Protein AF-A0A929H2D1-F1 (afdb_monomer_lite)

Radius of gyration: 23.3 Å; chains: 1; bounding box: 58×39×68 Å

Structure (mmCIF, N/CA/C/O backbone):
data_AF-A0A929H2D1-F1
#
_entry.id   AF-A0A929H2D1-F1
#
loop_
_atom_site.group_PDB
_atom_site.id
_atom_site.type_symbol
_atom_site.label_atom_id
_atom_site.label_alt_id
_atom_site.label_comp_id
_atom_site.label_asym_id
_atom_site.label_entity_id
_atom_site.label_seq_id
_atom_site.pdbx_PDB_ins_code
_atom_site.Cartn_x
_atom_site.Cartn_y
_atom_site.Cartn_z
_atom_site.occupancy
_atom_site.B_iso_or_equiv
_atom_site.auth_seq_id
_atom_site.auth_comp_id
_atom_site.auth_asym_id
_atom_site.auth_atom_id
_atom_site.pdbx_PDB_model_num
ATOM 1 N N . MET A 1 1 ? -14.039 28.854 22.559 1.00 34.12 1 MET A N 1
ATOM 2 C CA . MET A 1 1 ? -13.962 27.749 23.534 1.00 34.12 1 MET A CA 1
ATOM 3 C C . MET A 1 1 ? -12.541 27.242 23.515 1.00 34.12 1 MET A C 1
ATOM 5 O O . MET A 1 1 ? -12.120 26.624 22.537 1.00 34.12 1 MET A O 1
ATOM 9 N N . ASP A 1 2 ? -11.788 27.676 24.515 1.00 25.08 2 ASP A N 1
ATOM 10 C CA . ASP A 1 2 ? -10.332 27.619 24.535 1.00 25.08 2 ASP A CA 1
ATOM 11 C C . ASP A 1 2 ? -9.823 26.261 25.025 1.00 25.08 2 ASP A C 1
ATOM 13 O O . ASP A 1 2 ? -10.495 25.546 25.770 1.00 25.08 2 ASP A O 1
ATOM 17 N N . LYS A 1 3 ? -8.616 25.878 24.600 1.00 31.31 3 LYS A N 1
ATOM 18 C CA . LYS A 1 3 ? -7.990 24.592 24.974 1.00 31.31 3 LYS A CA 1
ATOM 19 C C . LYS A 1 3 ? -7.837 24.406 26.490 1.00 31.31 3 LYS A C 1
ATOM 21 O O . LYS A 1 3 ? -7.771 23.262 26.944 1.00 31.31 3 LYS A O 1
ATOM 26 N N . ASP A 1 4 ? -7.823 25.499 27.244 1.00 34.75 4 ASP A N 1
ATOM 27 C CA . ASP A 1 4 ? -7.673 25.499 28.698 1.00 34.75 4 ASP A CA 1
ATOM 28 C C . ASP A 1 4 ? -8.991 25.210 29.437 1.00 34.75 4 ASP A C 1
ATOM 30 O O . ASP A 1 4 ? -8.977 24.570 30.489 1.00 34.75 4 ASP A O 1
ATOM 34 N N . GLU A 1 5 ? -10.144 25.521 28.835 1.00 37.69 5 GLU A N 1
ATOM 35 C CA . GLU A 1 5 ? -11.467 25.177 29.382 1.00 37.69 5 GLU A CA 1
ATOM 36 C C . GLU A 1 5 ? -11.676 23.658 29.435 1.00 37.69 5 GLU A C 1
ATOM 38 O O . GLU A 1 5 ? -12.110 23.118 30.451 1.00 37.69 5 GLU A O 1
ATOM 43 N N . ILE A 1 6 ? -11.278 22.949 28.371 1.00 44.25 6 ILE A N 1
ATOM 44 C CA . ILE A 1 6 ? -11.425 21.487 28.246 1.00 44.25 6 ILE A CA 1
ATOM 45 C C . ILE A 1 6 ? -10.471 20.747 29.198 1.00 44.25 6 ILE A C 1
ATOM 47 O O . ILE A 1 6 ? -10.782 19.654 29.675 1.00 44.25 6 ILE A O 1
ATOM 51 N N . LYS A 1 7 ? -9.301 21.326 29.493 1.00 35.91 7 LYS A N 1
ATOM 52 C CA . LYS A 1 7 ? -8.321 20.740 30.418 1.00 35.91 7 LYS A CA 1
ATOM 53 C C . LYS A 1 7 ? -8.774 20.883 31.876 1.00 35.91 7 LYS A C 1
ATOM 55 O O . LYS A 1 7 ? -8.648 19.925 32.640 1.00 35.91 7 LYS A O 1
ATOM 60 N N . ASN A 1 8 ? -9.395 22.013 32.217 1.00 44.66 8 ASN A N 1
ATOM 61 C CA . ASN A 1 8 ? -9.979 22.249 33.538 1.00 44.66 8 ASN A CA 1
ATOM 62 C C . ASN A 1 8 ? -11.214 21.373 33.804 1.00 44.66 8 ASN A C 1
ATOM 64 O O . ASN A 1 8 ? -11.389 20.907 34.929 1.00 44.66 8 ASN A O 1
ATOM 68 N N . THR A 1 9 ? -12.008 21.033 32.778 1.00 45.75 9 THR A N 1
ATOM 69 C CA . THR A 1 9 ? -13.138 20.097 32.951 1.00 45.75 9 THR A CA 1
ATOM 70 C C . THR A 1 9 ? -12.681 18.679 33.311 1.00 45.75 9 THR A C 1
ATOM 72 O O . THR A 1 9 ? -13.390 17.968 34.010 1.00 45.75 9 THR A O 1
ATOM 75 N N . TRP A 1 10 ? -11.495 18.255 32.858 1.00 42.66 10 TRP A N 1
ATOM 76 C CA . TRP A 1 10 ? -10.962 16.912 33.126 1.00 42.66 10 TRP A CA 1
ATOM 77 C C . TRP A 1 10 ? -10.173 16.810 34.435 1.00 42.66 10 TRP A C 1
ATOM 79 O O . TRP A 1 10 ? -10.211 15.760 35.069 1.00 42.66 10 TRP A O 1
ATOM 89 N N . GLN A 1 11 ? -9.480 17.869 34.869 1.00 42.25 11 GLN A N 1
ATOM 90 C CA . GLN A 1 11 ? -8.772 17.860 36.160 1.00 42.25 11 GLN A CA 1
ATOM 91 C C . GLN A 1 11 ? -9.713 18.046 37.363 1.00 42.25 11 GLN A C 1
ATOM 93 O O . GLN A 1 11 ? -9.386 17.589 38.454 1.00 42.25 11 GLN A O 1
ATOM 98 N N . GLY A 1 12 ? -10.904 18.624 37.161 1.00 40.22 12 GLY A N 1
ATOM 99 C CA . GLY A 1 12 ? -11.981 18.650 38.161 1.00 40.22 12 GLY A CA 1
ATOM 100 C C . GLY A 1 12 ? -12.854 17.385 38.205 1.00 40.22 12 GLY A C 1
ATOM 101 O O . GLY A 1 12 ? -13.599 17.198 39.163 1.00 40.22 12 GLY A O 1
ATOM 102 N N . ALA A 1 13 ? -12.745 16.493 37.212 1.00 44.41 13 ALA A N 1
ATOM 103 C CA . ALA A 1 13 ? -13.572 15.287 37.065 1.00 44.41 13 ALA A CA 1
ATOM 104 C C . ALA A 1 13 ? -13.135 14.097 37.947 1.00 44.41 13 ALA A C 1
ATOM 106 O O . ALA A 1 13 ? -13.540 12.962 37.706 1.00 44.41 13 ALA A O 1
ATOM 107 N N . SER A 1 14 ? -12.327 14.341 38.985 1.00 39.19 14 SER A N 1
ATOM 108 C CA . SER A 1 14 ? -12.278 13.458 40.159 1.00 39.19 14 SER A CA 1
ATOM 109 C C . SER A 1 14 ? -13.472 13.682 41.098 1.00 39.19 14 SER A C 1
ATOM 111 O O . SER A 1 14 ? -13.672 12.905 42.029 1.00 39.19 14 SER A O 1
ATOM 113 N N . ARG A 1 15 ? -14.296 14.713 40.852 1.00 38.09 15 ARG A N 1
ATOM 114 C CA . ARG A 1 15 ? -15.597 14.893 41.501 1.00 38.09 15 ARG A CA 1
ATOM 115 C C . ARG A 1 15 ? -16.701 14.272 40.640 1.00 38.09 15 ARG A C 1
ATOM 117 O O . ARG A 1 15 ? -17.027 14.786 39.577 1.00 38.09 15 ARG A O 1
ATOM 124 N N . SER A 1 16 ? -17.172 13.121 41.122 1.00 39.34 16 SER A N 1
ATOM 125 C CA . SER A 1 16 ? -18.448 12.450 40.834 1.00 39.34 16 SER A CA 1
ATOM 126 C C . SER A 1 16 ? -18.955 12.480 39.381 1.00 39.34 16 SER A C 1
ATOM 128 O O . SER A 1 16 ? -19.722 13.338 38.953 1.00 39.34 16 SER A O 1
ATOM 130 N N . ILE A 1 17 ? -18.644 11.400 38.657 1.00 43.66 17 ILE A N 1
ATOM 131 C CA . ILE A 1 17 ? -19.287 10.988 37.391 1.00 43.66 17 ILE A CA 1
ATOM 132 C C . ILE A 1 17 ? -20.815 10.751 37.556 1.00 43.66 17 ILE A C 1
ATOM 134 O O . ILE A 1 17 ? -21.523 10.595 36.565 1.00 43.66 17 ILE A O 1
ATOM 138 N N . GLU A 1 18 ? -21.354 10.807 38.782 1.00 43.19 18 GLU A N 1
ATOM 139 C CA . GLU A 1 18 ? -22.778 10.630 39.124 1.00 43.19 18 GLU A CA 1
ATOM 140 C C . GLU A 1 18 ? -23.751 11.630 38.467 1.00 43.19 18 GLU A C 1
ATOM 142 O O . GLU A 1 18 ? -24.954 11.380 38.472 1.00 43.19 18 GLU A O 1
ATOM 147 N N . HIS A 1 19 ? -23.279 12.731 37.870 1.00 45.03 19 HIS A N 1
ATOM 148 C CA . HIS A 1 19 ? -24.164 13.770 37.319 1.00 45.03 19 HIS A CA 1
ATOM 149 C C . HIS A 1 19 ? -24.356 13.780 35.796 1.00 45.03 19 HIS A C 1
ATOM 151 O O . HIS A 1 19 ? -25.135 14.595 35.306 1.00 45.03 19 HIS A O 1
ATOM 157 N N . PHE A 1 20 ? -23.718 12.892 35.028 1.00 44.34 20 PHE A N 1
ATOM 158 C CA . PHE A 1 20 ? -23.935 12.855 33.576 1.00 44.34 20 PHE A CA 1
ATOM 159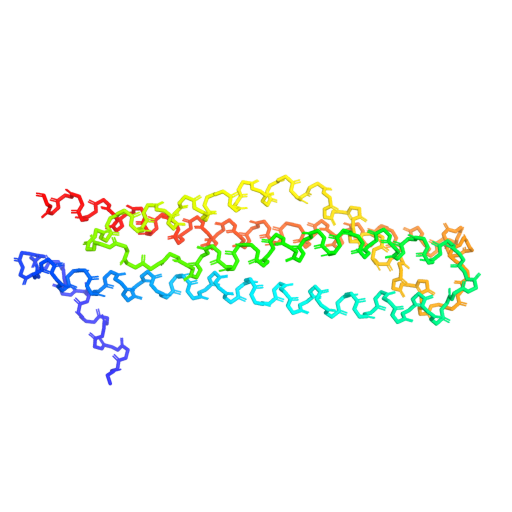 C C . PHE A 1 20 ? -25.060 11.891 33.189 1.00 44.34 20 PHE A C 1
ATOM 161 O O . PHE A 1 20 ? -25.017 10.699 33.494 1.00 44.34 20 PHE A O 1
ATOM 168 N N . SER A 1 21 ? -26.048 12.384 32.440 1.00 51.12 21 SER A N 1
ATOM 169 C CA . SER A 1 21 ? -27.100 11.531 31.879 1.00 51.12 21 SER A CA 1
ATOM 170 C C . SER A 1 21 ? -26.518 10.511 30.882 1.00 51.12 21 SER A C 1
ATOM 172 O O . SER A 1 21 ? -25.531 10.780 30.188 1.00 51.12 21 SER A O 1
ATOM 174 N N . LYS A 1 22 ? -27.158 9.337 30.735 1.00 51.34 22 LYS A N 1
ATOM 175 C CA . LYS A 1 22 ? -26.775 8.317 29.727 1.00 51.34 22 LYS A CA 1
ATOM 176 C C . LYS A 1 22 ? -26.639 8.905 28.314 1.00 51.34 22 LYS A C 1
ATOM 178 O O . LYS A 1 22 ? -25.813 8.444 27.523 1.00 51.34 22 LYS A O 1
ATOM 183 N N . GLU A 1 23 ? -27.422 9.933 27.999 1.00 54.09 23 GLU A N 1
ATOM 184 C CA . GLU A 1 23 ? -27.385 10.626 26.713 1.00 54.09 23 GLU A CA 1
ATOM 185 C C . GLU A 1 23 ? -26.166 11.543 26.550 1.00 54.09 23 GLU A C 1
ATOM 187 O O . GLU A 1 23 ? -25.581 11.591 25.464 1.00 54.09 23 GLU A O 1
ATOM 192 N N . GLU A 1 24 ? -25.725 12.232 27.603 1.00 51.47 24 GLU A N 1
ATOM 193 C CA . GLU A 1 24 ? -24.525 13.080 27.580 1.00 51.47 24 GLU A CA 1
ATOM 194 C C . GLU A 1 24 ? -23.242 12.256 27.512 1.00 51.47 24 GLU A C 1
ATOM 196 O O . GLU A 1 24 ? -22.367 12.548 26.690 1.00 51.47 24 GLU A O 1
ATOM 201 N N . ILE A 1 25 ? -23.169 11.159 28.273 1.00 52.75 25 ILE A N 1
ATOM 202 C CA . ILE A 1 25 ? -22.084 10.172 28.171 1.00 52.75 25 ILE A CA 1
ATOM 203 C C . ILE A 1 25 ? -22.049 9.598 26.748 1.00 52.75 25 ILE A C 1
ATOM 205 O O . ILE A 1 25 ? -20.991 9.530 26.116 1.00 52.75 25 ILE A O 1
ATOM 209 N N . GLY A 1 26 ? -23.218 9.277 26.183 1.00 54.84 26 GLY A N 1
ATOM 210 C CA . GLY A 1 26 ? -23.353 8.816 24.803 1.00 54.84 26 GLY A CA 1
ATOM 211 C C . GLY A 1 26 ? -22.889 9.839 23.759 1.00 54.84 26 GLY A C 1
ATOM 212 O O . GLY A 1 26 ? -22.230 9.466 22.781 1.00 54.84 26 GLY A O 1
ATOM 213 N N . LYS A 1 27 ? -23.171 11.132 23.958 1.00 59.22 27 LYS A N 1
ATOM 214 C CA . LYS A 1 27 ? -22.737 12.232 23.074 1.00 59.22 27 LYS A CA 1
ATOM 215 C C . LYS A 1 27 ? -21.227 12.472 23.149 1.00 59.22 27 LYS A C 1
ATOM 217 O O . LYS A 1 27 ? -20.579 12.521 22.098 1.00 59.22 27 LYS A O 1
ATOM 222 N N . LEU A 1 28 ? -20.651 12.546 24.350 1.00 56.41 28 LEU A N 1
ATOM 223 C CA . LEU A 1 28 ? -19.207 12.721 24.569 1.00 56.41 28 LEU A CA 1
ATOM 224 C C . LEU A 1 28 ? -18.407 11.542 24.001 1.00 56.41 28 LEU A C 1
ATOM 226 O O . LEU A 1 28 ? -17.387 11.719 23.322 1.00 56.41 28 LEU A O 1
ATOM 230 N N . PHE A 1 29 ? -18.913 10.325 24.188 1.00 57.19 29 PHE A N 1
ATOM 231 C CA . PHE A 1 29 ? -18.320 9.125 23.616 1.00 57.19 29 PHE A CA 1
ATOM 232 C C . PHE A 1 29 ? -18.422 9.107 22.085 1.00 57.19 29 PHE A C 1
ATOM 234 O O . PHE A 1 29 ? -17.456 8.765 21.390 1.00 57.19 29 PHE A O 1
ATOM 241 N N . ASN A 1 30 ? -19.563 9.509 21.518 1.00 60.16 30 ASN A N 1
ATOM 242 C CA . ASN A 1 30 ? -19.713 9.644 20.068 1.00 60.16 30 ASN A CA 1
ATOM 243 C C . ASN A 1 30 ? -18.721 10.658 19.489 1.00 60.16 30 ASN A C 1
ATOM 245 O O . ASN A 1 30 ? -18.136 10.402 18.439 1.00 60.16 30 ASN A O 1
ATOM 249 N N . GLN A 1 31 ? -18.472 11.777 20.167 1.00 63.97 31 GLN A N 1
ATOM 250 C CA . GLN A 1 31 ? -17.480 12.759 19.726 1.00 63.97 31 GLN A CA 1
ATOM 251 C C . GLN A 1 31 ? -16.045 12.205 19.770 1.00 63.97 31 GLN A C 1
ATOM 253 O O . GLN A 1 31 ? -15.327 12.293 18.769 1.00 63.97 31 GLN A O 1
ATOM 258 N N . LYS A 1 32 ? -15.624 11.561 20.870 1.00 60.22 32 LYS A N 1
ATOM 259 C CA . LYS A 1 32 ? -14.286 10.937 20.968 1.00 60.22 32 LYS A CA 1
ATOM 260 C C . LYS A 1 32 ? -14.096 9.801 19.958 1.00 60.22 32 LYS A C 1
ATOM 262 O O . LYS A 1 32 ? -13.072 9.749 19.270 1.00 60.22 32 LYS A O 1
ATOM 267 N N . SER A 1 33 ? -15.083 8.916 19.822 1.00 63.34 33 SER A N 1
ATOM 268 C CA . SER A 1 33 ? -15.031 7.798 18.871 1.00 63.34 33 SER A CA 1
ATOM 269 C C . SER A 1 33 ? -15.047 8.273 17.416 1.00 63.34 33 SER A C 1
ATOM 271 O O . SER A 1 33 ? -14.309 7.720 16.603 1.00 63.34 33 SER A O 1
ATOM 273 N N . ARG A 1 34 ? -15.781 9.345 17.080 1.00 66.62 34 ARG A N 1
ATOM 274 C CA . ARG A 1 34 ? -15.727 9.995 15.757 1.00 66.62 34 ARG A CA 1
ATOM 275 C C . ARG A 1 34 ? -14.335 10.519 15.428 1.00 66.62 34 ARG A C 1
ATOM 277 O O . ARG A 1 34 ? -13.894 10.346 14.298 1.00 66.62 34 ARG A O 1
ATOM 284 N N . THR A 1 35 ? -13.621 11.105 16.386 1.00 66.12 35 THR A N 1
ATOM 285 C CA . THR A 1 35 ? -12.253 11.608 16.165 1.00 66.12 35 THR A CA 1
ATOM 286 C C . THR A 1 35 ? -11.266 10.477 15.874 1.00 66.12 35 THR A C 1
ATOM 288 O O . THR A 1 35 ? -10.456 10.582 14.953 1.00 66.12 35 THR A O 1
ATOM 291 N N . ILE A 1 36 ? -11.359 9.367 16.610 1.00 65.94 36 ILE A N 1
ATOM 292 C CA . ILE A 1 36 ? -10.559 8.158 16.350 1.00 65.94 36 ILE A CA 1
ATOM 293 C C . ILE A 1 36 ? -10.955 7.519 15.007 1.00 65.94 36 ILE A C 1
ATOM 295 O O . ILE A 1 36 ? -10.099 7.074 14.250 1.00 65.94 36 ILE A O 1
ATOM 299 N N . MET A 1 37 ? -12.243 7.518 14.669 1.00 70.06 37 MET A N 1
ATOM 300 C CA . MET A 1 37 ? -12.740 6.961 13.412 1.00 70.06 37 MET A CA 1
ATOM 301 C C . MET A 1 37 ? -12.299 7.784 12.198 1.00 70.06 37 MET A C 1
ATOM 303 O O . MET A 1 37 ? -11.814 7.220 11.224 1.00 70.06 37 MET A O 1
ATOM 307 N N . ARG A 1 38 ? -12.384 9.119 12.271 1.00 73.56 38 ARG A N 1
ATOM 308 C CA . ARG A 1 38 ? -11.902 10.044 11.227 1.00 73.56 38 ARG A CA 1
ATOM 309 C C . ARG A 1 38 ? -10.439 9.802 10.891 1.00 73.56 38 ARG A C 1
ATOM 311 O O . ARG A 1 38 ? -10.057 9.801 9.732 1.00 73.56 38 ARG A O 1
ATOM 318 N N . LYS A 1 39 ? -9.639 9.550 11.916 1.00 73.50 39 LYS A N 1
ATOM 319 C CA . LYS A 1 39 ? -8.228 9.200 11.806 1.00 73.50 39 LYS A CA 1
ATOM 320 C C . LYS A 1 39 ? -7.987 7.922 10.986 1.00 73.50 39 LYS A C 1
ATOM 322 O O . LYS A 1 39 ? -7.116 7.920 10.121 1.00 73.50 39 LYS A O 1
ATOM 327 N N . PHE A 1 40 ? -8.787 6.874 11.192 1.00 72.56 40 PHE A N 1
ATOM 328 C CA . PHE A 1 40 ? -8.743 5.671 10.349 1.00 72.56 40 PHE A CA 1
ATOM 329 C C . PHE A 1 40 ? -9.230 5.933 8.925 1.00 72.56 40 PHE A C 1
ATOM 331 O O . PHE A 1 40 ? -8.596 5.488 7.974 1.00 72.56 40 PHE A O 1
ATOM 338 N N . ILE A 1 41 ? -10.317 6.691 8.773 1.00 79.31 41 ILE A N 1
ATOM 339 C CA . ILE A 1 41 ? -10.869 7.073 7.467 1.00 79.31 41 ILE A CA 1
ATOM 340 C C . ILE A 1 41 ? -9.826 7.820 6.632 1.00 79.31 41 ILE A C 1
ATOM 342 O O . ILE A 1 41 ? -9.621 7.481 5.472 1.00 79.31 41 ILE A O 1
ATOM 346 N N . LEU A 1 42 ? -9.122 8.785 7.229 1.00 81.88 42 LEU A N 1
ATOM 347 C CA . LEU A 1 42 ? -8.042 9.517 6.564 1.00 81.88 42 LEU A CA 1
ATOM 348 C C . LEU A 1 42 ? -6.937 8.579 6.073 1.00 81.88 42 LEU A C 1
ATOM 350 O O . LEU A 1 42 ? -6.426 8.763 4.974 1.00 81.88 42 LEU A O 1
ATOM 354 N N . TRP A 1 43 ? -6.598 7.549 6.849 1.00 81.38 43 TRP A N 1
ATOM 355 C CA . TRP A 1 43 ? -5.588 6.572 6.449 1.00 81.38 43 TRP A CA 1
ATOM 356 C C . TRP A 1 43 ? -6.021 5.756 5.225 1.00 81.38 43 TRP A C 1
ATOM 358 O O . TRP A 1 43 ? -5.224 5.554 4.309 1.00 81.38 43 TRP A O 1
ATOM 368 N N . PHE A 1 44 ? -7.293 5.348 5.171 1.00 83.44 44 PHE A N 1
ATOM 369 C CA . PHE A 1 44 ? -7.865 4.700 3.989 1.00 83.44 44 PHE A CA 1
ATOM 370 C C . PHE A 1 44 ? -7.853 5.624 2.772 1.00 83.44 44 PHE A C 1
ATOM 372 O O . PHE A 1 44 ? -7.418 5.200 1.709 1.00 83.44 44 PHE A O 1
ATOM 379 N N . ILE A 1 45 ? -8.269 6.884 2.929 1.00 86.44 45 ILE A N 1
ATOM 380 C CA . ILE A 1 45 ? -8.292 7.866 1.834 1.00 86.44 45 ILE A CA 1
ATOM 381 C C . ILE A 1 45 ? -6.887 8.078 1.261 1.00 86.44 45 ILE A C 1
ATOM 383 O O . ILE A 1 45 ? -6.706 7.976 0.053 1.00 86.44 45 ILE A O 1
ATOM 387 N N . ILE A 1 46 ? -5.886 8.310 2.116 1.00 86.94 46 ILE A N 1
ATOM 388 C CA . ILE A 1 46 ? -4.491 8.475 1.679 1.00 86.94 46 ILE A CA 1
ATOM 389 C C . ILE A 1 46 ? -4.016 7.223 0.933 1.00 86.94 46 ILE A C 1
ATOM 391 O O . ILE A 1 46 ? -3.427 7.334 -0.137 1.00 86.94 46 ILE A O 1
ATOM 395 N N . SER A 1 47 ? -4.311 6.034 1.463 1.00 86.69 47 SER A N 1
ATOM 396 C CA . SER A 1 47 ? -3.911 4.766 0.839 1.00 86.69 47 SER A CA 1
ATOM 397 C C . SER A 1 47 ? -4.573 4.556 -0.528 1.00 86.69 47 SER A C 1
ATOM 399 O O . SER A 1 47 ? -3.918 4.091 -1.458 1.00 86.69 47 SER A O 1
ATOM 401 N N . ILE A 1 48 ? -5.844 4.942 -0.676 1.00 89.81 48 ILE A N 1
ATOM 402 C CA . ILE A 1 48 ? -6.579 4.904 -1.947 1.00 89.81 48 ILE A CA 1
ATOM 403 C C . ILE A 1 48 ? -5.944 5.860 -2.961 1.00 89.81 48 ILE A C 1
ATOM 405 O O . ILE A 1 48 ? -5.638 5.436 -4.071 1.00 89.81 48 ILE A O 1
ATOM 409 N N . ILE A 1 49 ? -5.687 7.115 -2.577 1.00 93.69 49 ILE A N 1
ATOM 410 C CA . ILE A 1 49 ? -5.074 8.122 -3.460 1.00 93.69 49 ILE A CA 1
ATOM 411 C C . ILE A 1 49 ? -3.691 7.662 -3.930 1.00 93.69 49 ILE A C 1
ATOM 413 O O . ILE A 1 49 ? -3.412 7.697 -5.126 1.00 93.69 49 ILE A O 1
ATOM 417 N N . LEU A 1 50 ? -2.846 7.179 -3.013 1.00 90.50 50 LEU A N 1
ATOM 418 C CA . LEU A 1 50 ? -1.520 6.656 -3.355 1.00 90.50 50 LEU A CA 1
ATOM 419 C C . LEU A 1 50 ? -1.603 5.450 -4.297 1.00 90.50 50 LEU A C 1
ATOM 421 O O . LEU A 1 50 ? -0.817 5.360 -5.234 1.00 90.50 50 LEU A O 1
ATOM 425 N N . SER A 1 51 ? -2.567 4.550 -4.083 1.00 92.38 51 SER A N 1
ATOM 426 C CA . SER A 1 51 ? -2.764 3.384 -4.954 1.00 92.38 51 SER A CA 1
ATOM 427 C C . SER A 1 51 ? -3.196 3.797 -6.363 1.00 92.38 51 SER A C 1
ATOM 429 O O . SER A 1 51 ? -2.692 3.250 -7.335 1.00 92.38 51 SER A O 1
ATOM 431 N N . ILE A 1 52 ? -4.088 4.785 -6.490 1.00 94.75 52 ILE A N 1
ATOM 432 C CA . ILE A 1 52 ? -4.506 5.327 -7.793 1.00 94.75 52 ILE A CA 1
ATOM 433 C C . ILE A 1 52 ? -3.323 5.994 -8.502 1.00 94.75 52 ILE A C 1
ATOM 435 O O . ILE A 1 52 ? -3.088 5.723 -9.676 1.00 94.75 52 ILE A O 1
ATOM 439 N N . GLY A 1 53 ? -2.551 6.823 -7.792 1.00 95.25 53 GLY A N 1
ATOM 440 C CA . GLY A 1 53 ? -1.355 7.459 -8.350 1.00 95.25 53 GLY A CA 1
ATOM 441 C C . GLY A 1 53 ? -0.324 6.436 -8.832 1.00 95.25 53 GLY A C 1
ATOM 442 O O . GLY A 1 53 ? 0.211 6.572 -9.929 1.00 95.25 53 GLY A O 1
ATOM 443 N N . LEU A 1 54 ? -0.106 5.371 -8.055 1.00 94.25 54 LEU A N 1
ATOM 444 C CA . LEU A 1 54 ? 0.781 4.278 -8.441 1.00 94.25 54 LEU A CA 1
ATOM 445 C C . LEU A 1 54 ? 0.264 3.511 -9.667 1.00 94.25 54 LEU A C 1
ATOM 447 O O . LEU A 1 54 ? 1.051 3.187 -10.548 1.00 94.25 54 LEU A O 1
ATOM 451 N N . LEU A 1 55 ? -1.043 3.251 -9.762 1.00 96.56 55 LEU A N 1
ATOM 452 C CA . LEU A 1 55 ? -1.631 2.615 -10.946 1.00 96.56 55 LEU A CA 1
ATOM 453 C C . LEU A 1 55 ? -1.419 3.455 -12.203 1.00 96.56 55 LEU A C 1
ATOM 455 O O . LEU A 1 55 ? -1.009 2.915 -13.225 1.00 96.56 55 LEU A O 1
ATOM 459 N N . LEU A 1 56 ? -1.662 4.766 -12.121 1.00 96.88 56 LEU A N 1
ATOM 460 C CA . LEU A 1 56 ? -1.422 5.676 -13.239 1.00 96.88 56 LEU A CA 1
ATOM 461 C C . LEU A 1 56 ? 0.047 5.651 -13.658 1.00 96.88 56 LEU A C 1
ATOM 463 O O . LEU A 1 56 ? 0.326 5.503 -14.843 1.00 96.88 56 LEU A O 1
ATOM 467 N N . TYR A 1 57 ? 0.968 5.728 -12.694 1.00 95.56 57 TYR A N 1
ATOM 468 C CA . TYR A 1 57 ? 2.399 5.602 -12.957 1.00 95.56 57 TYR A CA 1
ATOM 469 C C . TYR A 1 57 ? 2.718 4.303 -13.706 1.00 95.56 57 TYR A C 1
ATOM 471 O O . TYR A 1 57 ? 3.263 4.366 -14.802 1.00 95.56 57 TYR A O 1
ATOM 479 N N . LEU A 1 58 ? 2.323 3.144 -13.168 1.00 96.06 58 LEU A N 1
ATOM 480 C CA . LEU A 1 58 ? 2.644 1.838 -13.753 1.00 96.06 58 LEU A CA 1
ATOM 481 C C . LEU A 1 58 ? 2.053 1.661 -15.155 1.00 96.06 58 LEU A C 1
ATOM 483 O O . LEU A 1 58 ? 2.705 1.091 -16.024 1.00 96.06 58 LEU A O 1
ATOM 487 N N . VAL A 1 59 ? 0.832 2.143 -15.396 1.00 96.50 59 VAL A N 1
ATOM 488 C CA . VAL A 1 59 ? 0.205 2.071 -16.723 1.00 96.50 59 VAL A CA 1
ATOM 489 C C . VAL A 1 59 ? 0.942 2.970 -17.711 1.00 96.50 59 VAL A C 1
ATOM 491 O O . VAL A 1 59 ? 1.313 2.506 -18.786 1.00 96.50 59 VAL A O 1
ATOM 494 N N . ILE A 1 60 ? 1.198 4.230 -17.347 1.00 96.12 60 ILE A N 1
ATOM 495 C CA . ILE A 1 60 ? 1.876 5.192 -18.224 1.00 96.12 60 ILE A CA 1
ATOM 496 C C . ILE A 1 60 ? 3.280 4.699 -18.570 1.00 96.12 60 ILE A C 1
ATOM 498 O O . ILE A 1 60 ? 3.639 4.670 -19.745 1.00 96.12 60 ILE A O 1
ATOM 502 N N . THR A 1 61 ? 4.067 4.271 -17.580 1.00 94.31 61 THR A N 1
ATOM 503 C CA . THR A 1 61 ? 5.432 3.801 -17.835 1.00 94.31 61 THR A CA 1
ATOM 504 C C . THR A 1 61 ? 5.448 2.531 -18.675 1.00 94.31 61 THR A C 1
ATOM 506 O O . THR A 1 61 ? 6.274 2.431 -19.577 1.00 94.31 61 THR A O 1
ATOM 509 N N . SER A 1 62 ? 4.515 1.598 -18.458 1.00 94.62 62 SER A N 1
ATOM 510 C CA . SER A 1 62 ? 4.406 0.381 -19.279 1.00 94.62 62 SER A CA 1
ATOM 511 C C . SER A 1 62 ? 4.050 0.678 -20.733 1.00 94.62 62 SER A C 1
ATOM 513 O O . SER A 1 62 ? 4.551 0.010 -21.627 1.00 94.62 62 SER A O 1
ATOM 515 N N . VAL A 1 63 ? 3.204 1.681 -20.987 1.00 95.19 63 VAL A N 1
ATOM 516 C CA . VAL A 1 63 ? 2.878 2.114 -22.355 1.00 95.19 63 VAL A CA 1
ATOM 517 C C . VAL A 1 63 ? 4.078 2.801 -23.010 1.00 95.19 63 VAL A C 1
ATOM 519 O O . VAL A 1 63 ? 4.358 2.553 -24.178 1.00 95.19 63 VAL A O 1
ATOM 522 N N . LEU A 1 64 ? 4.807 3.639 -22.266 1.00 93.88 64 LEU A N 1
ATOM 523 C CA . LEU A 1 64 ? 5.992 4.343 -22.773 1.00 93.88 64 LEU A CA 1
ATOM 524 C C . LEU A 1 64 ? 7.178 3.416 -23.065 1.00 93.88 64 LEU A C 1
ATOM 526 O O . LEU A 1 64 ? 8.038 3.782 -23.857 1.00 93.88 64 LEU A O 1
ATOM 530 N N . ARG A 1 65 ? 7.230 2.251 -22.416 1.00 91.44 65 ARG A N 1
ATOM 531 C CA . ARG A 1 65 ? 8.283 1.239 -22.568 1.00 91.44 65 ARG A CA 1
ATOM 532 C C . ARG A 1 65 ? 7.714 -0.112 -23.003 1.00 91.44 65 ARG A C 1
ATOM 534 O O . ARG A 1 65 ? 8.076 -1.151 -22.458 1.00 91.44 65 ARG A O 1
ATOM 541 N N . PHE A 1 66 ? 6.760 -0.089 -23.934 1.00 92.44 66 PHE A N 1
ATOM 542 C CA . PHE A 1 66 ? 6.060 -1.296 -24.385 1.00 92.44 66 PHE A CA 1
ATOM 543 C C . PHE A 1 66 ? 6.973 -2.285 -25.135 1.00 92.44 66 PHE A C 1
ATOM 545 O O . PHE A 1 66 ? 6.672 -3.473 -25.230 1.00 92.44 66 PHE A O 1
ATOM 552 N N . ASP A 1 67 ? 8.090 -1.791 -25.658 1.00 92.19 67 ASP A N 1
ATOM 553 C CA . ASP A 1 67 ? 9.159 -2.546 -26.304 1.00 92.19 67 ASP A CA 1
ATOM 554 C C . ASP A 1 67 ? 9.926 -3.464 -25.335 1.00 92.19 67 ASP A C 1
ATOM 556 O O . ASP A 1 67 ? 10.352 -4.551 -25.728 1.00 92.19 67 ASP A O 1
ATOM 560 N N . ASP A 1 68 ? 10.033 -3.094 -24.055 1.00 91.88 68 ASP A N 1
ATOM 561 C CA . ASP A 1 68 ? 10.636 -3.935 -23.019 1.00 91.88 68 ASP A CA 1
ATOM 562 C C . ASP A 1 68 ? 9.580 -4.826 -22.346 1.00 91.88 68 ASP A C 1
ATOM 564 O O . ASP A 1 68 ? 8.985 -4.499 -21.314 1.00 91.88 68 ASP A O 1
ATOM 568 N N . LEU A 1 69 ? 9.356 -6.006 -22.929 1.00 92.69 69 LEU A N 1
ATOM 569 C CA . LEU A 1 69 ? 8.354 -6.963 -22.444 1.00 92.69 69 LEU A CA 1
ATOM 570 C C . LEU A 1 69 ? 8.579 -7.405 -20.988 1.00 92.69 69 LEU A C 1
ATOM 572 O O . LEU A 1 69 ? 7.607 -7.700 -20.288 1.00 92.69 69 LEU A O 1
ATOM 576 N N . ASN A 1 70 ? 9.827 -7.441 -20.508 1.00 92.12 70 ASN A N 1
ATOM 577 C CA . ASN A 1 70 ? 10.122 -7.824 -19.124 1.00 92.12 70 ASN A CA 1
ATOM 578 C C . ASN A 1 70 ? 9.689 -6.724 -18.155 1.00 92.12 70 ASN A C 1
ATOM 580 O O . ASN A 1 70 ? 9.048 -7.008 -17.139 1.00 92.12 70 ASN A O 1
ATOM 584 N N . PHE A 1 71 ? 9.976 -5.469 -18.505 1.00 92.88 71 PHE A N 1
ATOM 585 C CA . PHE A 1 71 ? 9.504 -4.305 -17.764 1.00 92.88 71 PHE A CA 1
ATOM 586 C C . PHE A 1 71 ? 7.974 -4.253 -17.707 1.00 92.88 71 PHE A C 1
ATOM 588 O O . PHE A 1 71 ? 7.393 -4.108 -16.626 1.00 92.88 71 PHE A O 1
ATOM 595 N N . VAL A 1 72 ? 7.309 -4.454 -18.849 1.00 94.75 72 VAL A N 1
ATOM 596 C CA . VAL A 1 72 ? 5.842 -4.509 -18.931 1.00 94.75 72 VAL A CA 1
ATOM 597 C C . VAL A 1 72 ? 5.284 -5.634 -18.059 1.00 94.75 72 VAL A C 1
ATOM 599 O O . VAL A 1 72 ? 4.324 -5.415 -17.320 1.00 94.75 72 VAL A O 1
ATOM 602 N N . PHE A 1 73 ? 5.887 -6.824 -18.089 1.00 94.06 73 PHE A N 1
ATOM 603 C CA . PHE A 1 73 ? 5.447 -7.957 -17.275 1.00 94.06 73 PHE A CA 1
ATOM 604 C C . PHE A 1 73 ? 5.555 -7.671 -15.772 1.00 94.06 73 PHE A C 1
ATOM 606 O O . PHE A 1 73 ? 4.604 -7.910 -15.021 1.00 94.06 73 PHE A O 1
ATOM 613 N N . VAL A 1 74 ? 6.676 -7.108 -15.315 1.00 92.75 74 VAL A N 1
ATOM 614 C CA . VAL A 1 74 ? 6.847 -6.743 -13.901 1.00 92.75 74 VAL A CA 1
ATOM 615 C C . VAL A 1 74 ? 5.861 -5.657 -13.483 1.00 92.75 74 VAL A C 1
ATOM 617 O O . VAL A 1 74 ? 5.232 -5.775 -12.427 1.00 92.75 74 VAL A O 1
ATOM 620 N N . ASN A 1 75 ? 5.644 -4.642 -14.316 1.00 95.12 75 ASN A N 1
ATOM 621 C CA . ASN A 1 75 ? 4.638 -3.624 -14.035 1.00 95.12 75 ASN A CA 1
ATOM 622 C C . ASN A 1 75 ? 3.222 -4.196 -14.012 1.00 95.12 75 ASN A C 1
ATOM 624 O O . ASN A 1 75 ? 2.428 -3.787 -13.169 1.00 95.12 75 ASN A O 1
ATOM 628 N N . LEU A 1 76 ? 2.905 -5.176 -14.859 1.00 95.69 76 LEU A N 1
ATOM 629 C CA . LEU A 1 76 ? 1.616 -5.860 -14.834 1.00 95.69 76 LEU A CA 1
ATOM 630 C C . LEU A 1 76 ? 1.395 -6.594 -13.502 1.00 95.69 76 LEU A C 1
ATOM 632 O O . LEU A 1 76 ? 0.320 -6.480 -12.908 1.00 95.69 76 LEU A O 1
ATOM 636 N N . LEU A 1 77 ? 2.416 -7.282 -12.979 1.00 94.44 77 LEU A N 1
ATOM 637 C CA . LEU A 1 77 ? 2.357 -7.901 -11.649 1.00 94.44 77 LEU A CA 1
ATOM 638 C C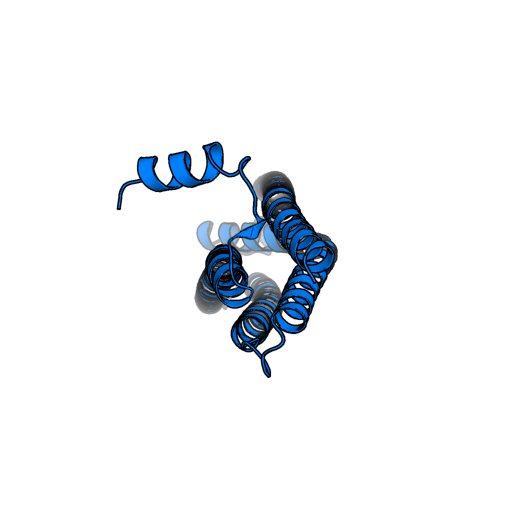 . LEU A 1 77 ? 2.133 -6.857 -10.546 1.00 94.44 77 LEU A C 1
ATOM 640 O O . LEU A 1 77 ? 1.289 -7.051 -9.664 1.00 94.44 77 LEU A O 1
ATOM 644 N N . LEU A 1 78 ? 2.846 -5.728 -10.608 1.00 94.50 78 LEU A N 1
ATOM 645 C CA . LEU A 1 78 ? 2.670 -4.614 -9.674 1.00 94.50 78 LEU A CA 1
ATOM 646 C C . LEU A 1 78 ? 1.266 -4.001 -9.774 1.00 94.50 78 LEU A C 1
ATOM 648 O O . LEU A 1 78 ? 0.673 -3.682 -8.741 1.00 94.50 78 LEU A O 1
ATOM 652 N N . ILE A 1 79 ? 0.699 -3.883 -10.978 1.00 95.88 79 ILE A N 1
ATOM 653 C CA . ILE A 1 79 ? -0.670 -3.405 -11.212 1.00 95.88 79 ILE A CA 1
ATOM 654 C C . ILE A 1 79 ? -1.675 -4.343 -10.543 1.00 95.88 79 ILE A C 1
ATOM 656 O O . ILE A 1 79 ? -2.504 -3.877 -9.762 1.00 95.88 79 ILE A O 1
ATOM 660 N N . ILE A 1 80 ? -1.580 -5.657 -10.777 1.00 94.56 80 ILE A N 1
ATOM 661 C CA . ILE A 1 80 ? -2.487 -6.655 -10.184 1.00 94.56 80 ILE A CA 1
ATOM 662 C C . ILE A 1 80 ? -2.451 -6.573 -8.652 1.00 94.56 80 ILE A C 1
ATOM 664 O O . ILE A 1 80 ? -3.498 -6.511 -8.000 1.00 94.56 80 ILE A O 1
ATOM 668 N N . LEU A 1 81 ? -1.252 -6.512 -8.068 1.00 91.44 81 LEU A N 1
ATOM 669 C CA . LEU A 1 81 ? -1.081 -6.369 -6.621 1.00 91.44 81 LEU A CA 1
ATOM 670 C C . LEU A 1 81 ? -1.650 -5.042 -6.104 1.00 91.44 81 LEU A C 1
ATOM 672 O O . LEU A 1 81 ? -2.321 -5.015 -5.070 1.00 91.44 81 LEU A O 1
ATOM 676 N N . THR A 1 82 ? -1.432 -3.945 -6.827 1.00 92.69 82 THR A N 1
ATOM 677 C CA . THR A 1 82 ? -1.947 -2.624 -6.446 1.00 92.69 82 THR A CA 1
ATOM 678 C C . THR A 1 82 ? -3.474 -2.588 -6.501 1.00 92.69 82 THR A C 1
ATOM 680 O O . THR A 1 82 ? -4.099 -2.068 -5.576 1.00 92.69 82 THR A O 1
ATOM 683 N N . ILE A 1 83 ? -4.096 -3.207 -7.513 1.00 94.06 83 ILE A N 1
ATOM 684 C CA . ILE A 1 83 ? -5.556 -3.371 -7.600 1.00 94.06 83 ILE A CA 1
ATOM 685 C C . ILE A 1 83 ? -6.067 -4.179 -6.406 1.00 94.06 83 ILE A C 1
ATOM 687 O O . ILE A 1 83 ? -7.022 -3.760 -5.750 1.00 94.06 83 ILE A O 1
ATOM 691 N N . PHE A 1 84 ? -5.419 -5.298 -6.071 1.00 90.81 84 PHE A N 1
ATOM 692 C CA . PHE A 1 84 ? -5.793 -6.097 -4.905 1.00 90.81 84 PHE A CA 1
ATOM 693 C C . PHE A 1 84 ? -5.807 -5.246 -3.623 1.00 90.81 84 PHE A C 1
ATOM 695 O O . PHE A 1 84 ? -6.829 -5.191 -2.934 1.00 90.81 84 PHE A O 1
ATOM 702 N N . PHE A 1 85 ? -4.736 -4.497 -3.341 1.00 87.38 85 PHE A N 1
ATOM 703 C CA . PHE A 1 85 ? -4.683 -3.613 -2.172 1.00 87.38 85 PHE A CA 1
ATOM 704 C C . PHE A 1 85 ? -5.724 -2.492 -2.218 1.00 87.38 85 PHE A C 1
ATOM 706 O O . PHE A 1 85 ? -6.391 -2.240 -1.212 1.00 87.38 85 PHE A O 1
ATOM 713 N N . LEU A 1 86 ? -5.918 -1.857 -3.375 1.00 90.81 86 LEU A N 1
ATOM 714 C CA . LEU A 1 86 ? -6.928 -0.820 -3.567 1.00 90.81 86 LEU A CA 1
ATOM 715 C C . LEU A 1 86 ? -8.332 -1.341 -3.237 1.00 90.81 86 LEU A C 1
ATOM 717 O O . LEU A 1 86 ? -9.077 -0.675 -2.514 1.00 90.81 86 LEU A O 1
ATOM 721 N N . THR A 1 87 ? -8.688 -2.545 -3.694 1.00 89.50 87 THR A N 1
ATOM 722 C CA . THR A 1 87 ? -9.997 -3.139 -3.380 1.00 89.50 87 THR A CA 1
ATOM 723 C C . THR A 1 87 ? -10.171 -3.397 -1.884 1.00 89.50 87 THR A C 1
ATOM 725 O O . THR A 1 87 ? -11.250 -3.144 -1.344 1.00 89.50 87 THR A O 1
ATOM 728 N N . GLU A 1 88 ? -9.127 -3.837 -1.180 1.00 86.06 88 GLU A N 1
ATOM 729 C CA . GLU A 1 88 ? -9.172 -4.032 0.271 1.00 86.06 88 GLU A CA 1
ATOM 730 C C . GLU A 1 88 ? -9.297 -2.700 1.027 1.00 86.06 88 GLU A C 1
ATOM 732 O O . GLU A 1 88 ? -10.097 -2.598 1.965 1.00 86.06 88 GLU A O 1
ATOM 737 N N . TYR A 1 89 ? -8.598 -1.646 0.587 1.00 85.56 89 TYR A N 1
ATOM 738 C CA . TYR A 1 89 ? -8.750 -0.302 1.151 1.00 85.56 89 TYR A CA 1
ATOM 739 C C . TYR A 1 89 ? -10.153 0.267 0.920 1.00 85.56 89 TYR A C 1
ATOM 741 O O . TYR A 1 89 ? -10.749 0.806 1.856 1.00 85.56 89 TYR A O 1
ATOM 749 N N . LEU A 1 90 ? -10.724 0.088 -0.275 1.00 87.38 90 LEU A N 1
ATOM 750 C CA . LEU A 1 90 ? -12.095 0.499 -0.589 1.00 87.38 90 LEU A CA 1
ATOM 751 C C . LEU A 1 90 ? -13.113 -0.256 0.270 1.00 87.38 90 LEU A C 1
ATOM 753 O O . LEU A 1 90 ? -13.943 0.370 0.930 1.00 87.38 90 LEU A O 1
ATOM 757 N N . LYS A 1 91 ? -13.030 -1.591 0.347 1.00 85.38 91 LYS A N 1
ATOM 758 C CA . LYS A 1 91 ? -13.907 -2.399 1.217 1.00 85.38 91 LYS A CA 1
ATOM 759 C C . LYS A 1 91 ? -13.804 -1.962 2.678 1.00 85.38 91 LYS A C 1
ATOM 761 O O . LYS A 1 91 ? -14.825 -1.897 3.364 1.00 85.38 91 LYS A O 1
ATOM 766 N N . GLY A 1 92 ? -12.591 -1.683 3.159 1.00 80.69 92 GLY A N 1
ATOM 767 C CA . GLY A 1 92 ? -12.338 -1.182 4.508 1.00 80.69 92 GLY A CA 1
ATOM 768 C C . GLY A 1 92 ? -13.008 0.166 4.752 1.00 80.69 92 GLY A C 1
ATOM 769 O O . GLY A 1 92 ? -13.767 0.302 5.711 1.00 80.69 92 GLY A O 1
ATOM 770 N N . TYR A 1 93 ? -12.807 1.121 3.843 1.00 84.62 93 TYR A N 1
ATOM 771 C CA . TYR A 1 93 ? -13.444 2.435 3.874 1.00 84.62 93 TYR A CA 1
ATOM 772 C C . TYR A 1 93 ? -14.976 2.332 3.897 1.00 84.62 93 TYR A C 1
ATOM 774 O O . TYR A 1 93 ? -15.614 2.867 4.807 1.00 84.62 93 TYR A O 1
ATOM 782 N N . TYR A 1 94 ? -15.572 1.588 2.958 1.00 82.88 94 TYR A N 1
ATOM 783 C CA . TYR A 1 94 ? -17.026 1.444 2.864 1.00 82.88 94 TYR A CA 1
ATOM 784 C C . TYR A 1 94 ? -17.623 0.784 4.106 1.00 82.88 94 TYR A C 1
ATOM 786 O O . TYR A 1 94 ? -18.571 1.324 4.670 1.00 82.88 94 TYR A O 1
ATOM 794 N N . LYS A 1 95 ? -17.050 -0.329 4.588 1.00 78.44 95 LYS A N 1
ATOM 795 C CA . LYS A 1 95 ? -17.532 -1.014 5.804 1.00 78.44 95 LYS A CA 1
ATOM 796 C C . LYS A 1 95 ? -17.434 -0.133 7.043 1.00 78.44 95 LYS A C 1
ATOM 798 O O . LYS A 1 95 ? -18.283 -0.204 7.924 1.00 78.44 95 LYS A O 1
ATOM 803 N N . LEU A 1 96 ? -16.388 0.678 7.139 1.00 73.75 96 LEU A N 1
ATOM 804 C CA . LEU A 1 96 ? -16.174 1.555 8.282 1.00 73.75 96 LEU A CA 1
ATOM 805 C C . LEU A 1 96 ? -17.144 2.749 8.265 1.00 73.75 96 LEU A C 1
ATOM 807 O O . LEU A 1 96 ? -17.651 3.142 9.318 1.00 73.75 96 LEU A O 1
ATOM 811 N N . ASN A 1 97 ? -17.447 3.277 7.076 1.00 74.25 97 ASN A N 1
ATOM 812 C CA . ASN A 1 97 ? -18.387 4.380 6.880 1.00 74.25 97 ASN A CA 1
ATOM 813 C C . ASN A 1 97 ? -19.864 3.932 6.936 1.00 74.25 97 ASN A C 1
ATOM 815 O O . ASN A 1 97 ? -20.733 4.705 7.335 1.00 74.25 97 ASN A O 1
ATOM 819 N N . SER A 1 98 ? -20.162 2.674 6.589 1.00 70.62 98 SER A N 1
ATOM 820 C CA . SER A 1 98 ? -21.522 2.121 6.613 1.00 70.62 98 SER A CA 1
ATOM 821 C C . SER A 1 98 ? -22.022 1.778 8.019 1.00 70.62 98 SER A C 1
ATOM 823 O O . SER A 1 98 ? -23.231 1.650 8.216 1.00 70.62 98 SER A O 1
ATOM 825 N N . ILE A 1 99 ? -21.135 1.649 9.017 1.00 66.56 99 ILE A N 1
ATOM 826 C CA . ILE A 1 99 ? -21.543 1.457 10.417 1.00 66.56 99 ILE A CA 1
ATOM 827 C C . ILE A 1 99 ? -22.061 2.784 10.984 1.00 66.56 99 ILE A C 1
ATOM 829 O O . ILE A 1 99 ? -21.338 3.572 11.615 1.00 66.56 99 ILE A O 1
ATOM 833 N N . LYS A 1 100 ? -23.356 3.002 10.765 1.00 59.84 100 LYS A N 1
ATOM 834 C CA . LYS A 1 100 ? -24.166 4.014 11.444 1.00 59.84 100 LYS A CA 1
ATOM 835 C C . LYS A 1 100 ? -24.560 3.524 12.842 1.00 59.84 100 LYS A C 1
ATOM 837 O O . LYS A 1 100 ? -24.362 2.358 13.183 1.00 59.84 100 LYS A O 1
ATOM 842 N N . ILE A 1 101 ? -25.109 4.426 13.659 1.00 54.62 101 ILE A N 1
ATOM 843 C CA . ILE A 1 101 ? -25.749 4.074 14.933 1.00 54.62 101 ILE A CA 1
ATOM 844 C C . ILE A 1 101 ? -26.976 3.226 14.580 1.00 54.62 101 ILE A C 1
ATOM 846 O O . ILE A 1 101 ? -28.047 3.754 14.307 1.00 54.62 101 ILE A O 1
ATOM 850 N N . ALA A 1 102 ? -26.791 1.913 14.476 1.00 44.12 102 ALA A N 1
ATOM 851 C CA . ALA A 1 102 ? -27.876 0.993 14.198 1.00 44.12 102 ALA A CA 1
ATOM 852 C C . ALA A 1 102 ? -28.721 0.853 15.471 1.00 44.12 102 ALA A C 1
ATOM 854 O O . ALA A 1 102 ? -28.252 0.314 16.475 1.00 44.12 102 ALA A O 1
ATOM 855 N N . ASN A 1 103 ? -29.954 1.356 15.413 1.00 43.25 103 ASN A N 1
ATOM 856 C CA . ASN A 1 103 ? -31.037 1.074 16.358 1.00 43.25 103 ASN A CA 1
ATOM 857 C C . ASN A 1 103 ? -30.695 1.345 17.834 1.00 43.25 103 ASN A C 1
ATOM 859 O O . ASN A 1 103 ? -30.837 0.465 18.678 1.00 43.25 103 ASN A O 1
ATOM 863 N N . GLY A 1 104 ? -30.190 2.542 18.151 1.00 53.22 104 GLY A N 1
ATOM 864 C CA . GLY A 1 104 ? -30.066 3.023 19.537 1.00 53.22 104 GLY A CA 1
ATOM 865 C C . GLY A 1 104 ? -29.017 2.330 20.419 1.00 53.22 104 GLY A C 1
ATOM 866 O O . GLY A 1 104 ? -28.732 2.809 21.511 1.00 53.22 104 GLY A O 1
ATOM 867 N N . ASN A 1 105 ? -28.374 1.249 19.964 1.00 62.84 105 ASN A N 1
ATOM 868 C CA . ASN A 1 105 ? -27.410 0.512 20.778 1.00 62.84 105 ASN A CA 1
ATOM 869 C C . ASN A 1 105 ? -25.965 0.933 20.463 1.00 62.84 105 ASN A C 1
ATOM 871 O O . ASN A 1 105 ? -25.247 0.304 19.674 1.00 62.84 105 ASN A O 1
ATOM 875 N N . LEU A 1 106 ? -25.540 2.018 21.116 1.00 62.44 106 LEU A N 1
ATOM 876 C CA . LEU A 1 106 ? -24.188 2.579 21.049 1.00 62.44 106 LEU A CA 1
ATOM 877 C C . LEU A 1 106 ? -23.105 1.500 21.266 1.00 62.44 106 LEU A C 1
ATOM 879 O O . LEU A 1 106 ? -22.143 1.432 20.500 1.00 62.44 106 LEU A O 1
ATOM 883 N N . LYS A 1 107 ? -23.311 0.588 22.228 1.00 64.06 107 LYS A N 1
ATOM 884 C CA . LYS A 1 107 ? -22.403 -0.531 22.549 1.00 64.06 107 LYS A CA 1
ATOM 885 C C . LYS A 1 107 ? -22.181 -1.456 21.350 1.00 64.06 107 LYS A C 1
ATOM 887 O O . LYS A 1 107 ? -21.036 -1.760 21.009 1.00 64.06 107 LYS A O 1
ATOM 892 N N . LYS A 1 108 ? -23.253 -1.863 20.664 1.00 66.62 108 LYS A N 1
ATOM 893 C CA . LYS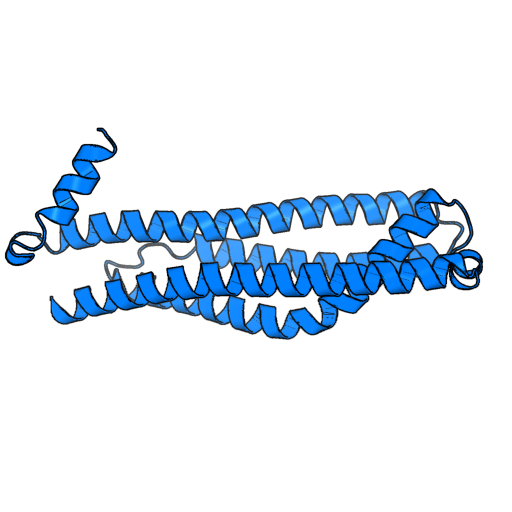 A 1 108 ? -23.172 -2.767 19.502 1.00 66.62 108 LYS A CA 1
ATOM 894 C C . LYS A 1 108 ? -22.425 -2.123 18.332 1.00 66.62 108 LYS A C 1
ATOM 896 O O . LYS A 1 108 ? -21.580 -2.769 17.710 1.00 66.62 108 LYS A O 1
ATOM 901 N N . MET A 1 109 ? -22.667 -0.835 18.080 1.00 67.06 109 MET A N 1
ATOM 902 C CA . MET A 1 109 ? -21.949 -0.069 17.053 1.00 67.06 109 MET A CA 1
ATOM 903 C C . MET A 1 109 ? -20.438 -0.013 17.340 1.00 67.06 109 MET A C 1
ATOM 905 O O . MET A 1 109 ? -19.615 -0.199 16.439 1.00 67.06 109 MET A O 1
ATOM 909 N N . ILE A 1 110 ? -20.060 0.229 18.598 1.00 65.56 110 ILE A N 1
ATOM 910 C CA . ILE A 1 110 ? -18.657 0.319 19.022 1.00 65.56 110 ILE A CA 1
ATOM 911 C C . ILE A 1 110 ? -17.959 -1.030 18.870 1.00 65.56 110 ILE A C 1
ATOM 913 O O . ILE A 1 110 ? -16.878 -1.099 18.286 1.00 65.56 110 ILE A O 1
ATOM 917 N N . GLN A 1 111 ? -18.590 -2.114 19.320 1.00 70.94 111 GLN A N 1
ATOM 918 C CA . GLN A 1 111 ? -18.037 -3.462 19.189 1.00 70.94 111 GLN A CA 1
ATOM 919 C C . GLN A 1 111 ? -17.795 -3.851 17.725 1.00 70.94 111 GLN A C 1
ATOM 921 O O . GLN A 1 111 ? -16.752 -4.424 17.406 1.00 70.94 111 GLN A O 1
ATOM 926 N N . GLN A 1 112 ? -18.711 -3.503 16.816 1.00 71.12 112 GLN A N 1
ATOM 927 C CA . GLN A 1 112 ? -18.536 -3.748 15.380 1.00 71.12 112 GLN A CA 1
ATOM 928 C C . GLN A 1 112 ? -17.347 -2.970 14.805 1.00 71.12 112 GLN A C 1
ATOM 930 O O . GLN A 1 112 ? -16.532 -3.535 14.072 1.00 71.12 112 GLN A O 1
ATOM 935 N N . LYS A 1 113 ? -17.202 -1.697 15.186 1.00 70.31 113 LYS A N 1
ATOM 936 C CA . LYS A 1 113 ? -16.080 -0.841 14.779 1.00 70.31 113 LYS A CA 1
ATOM 937 C C . LYS A 1 113 ? -14.740 -1.366 15.297 1.00 70.31 113 LYS A C 1
ATOM 939 O O . LYS A 1 113 ? -13.804 -1.509 14.514 1.00 70.31 113 LYS A O 1
ATOM 944 N N . ILE A 1 114 ? -14.662 -1.739 16.577 1.00 70.44 114 ILE A N 1
ATOM 945 C CA . ILE A 1 114 ? -13.473 -2.367 17.177 1.00 70.44 114 ILE A CA 1
ATOM 946 C C . ILE A 1 114 ? -13.126 -3.664 16.439 1.00 70.44 114 ILE A C 1
ATOM 948 O O . ILE A 1 114 ? -11.969 -3.882 16.086 1.00 70.44 114 ILE A O 1
ATOM 952 N N . ARG A 1 115 ? -14.117 -4.517 16.154 1.00 76.38 115 ARG A N 1
ATOM 953 C CA . ARG A 1 115 ? -13.900 -5.794 15.461 1.00 76.38 115 ARG A CA 1
ATOM 954 C C . ARG A 1 115 ? -13.347 -5.596 14.048 1.00 76.38 115 ARG A C 1
ATOM 956 O O . ARG A 1 115 ? -12.431 -6.320 13.662 1.00 76.38 115 ARG A O 1
ATOM 963 N N . LEU A 1 116 ? -13.850 -4.616 13.294 1.00 71.31 116 LEU A N 1
ATOM 964 C CA . LEU A 1 116 ? -13.301 -4.276 11.977 1.00 71.31 116 LEU A CA 1
ATOM 965 C C . LEU A 1 116 ? -11.853 -3.789 12.067 1.00 71.31 116 LEU A C 1
ATOM 967 O O . LEU A 1 116 ? -11.007 -4.269 11.317 1.00 71.31 116 LEU A O 1
ATOM 971 N N . ILE A 1 117 ? -11.557 -2.896 13.013 1.00 70.62 117 ILE A N 1
ATOM 972 C CA . ILE A 1 117 ? -10.204 -2.370 13.232 1.00 70.62 117 ILE A CA 1
ATOM 973 C C . ILE A 1 117 ? -9.235 -3.505 13.614 1.00 70.62 117 ILE A C 1
ATOM 975 O O . ILE A 1 117 ? -8.144 -3.595 13.049 1.00 70.62 117 ILE A O 1
ATOM 979 N N . LYS A 1 118 ? -9.641 -4.429 14.501 1.00 72.69 118 LYS A N 1
ATOM 980 C CA . LYS A 1 118 ? -8.855 -5.630 14.852 1.00 72.69 118 LYS A CA 1
ATOM 981 C C . LYS A 1 118 ? -8.604 -6.531 13.647 1.00 72.69 118 LYS A C 1
ATOM 983 O O . LYS A 1 118 ? -7.480 -6.980 13.442 1.00 72.69 118 LYS A O 1
ATOM 988 N N . ARG A 1 119 ? -9.630 -6.787 12.832 1.00 73.50 119 ARG A N 1
ATOM 989 C CA . ARG A 1 119 ? -9.492 -7.618 11.628 1.00 73.50 119 ARG A CA 1
ATOM 990 C C . ARG A 1 119 ? -8.516 -6.996 10.632 1.00 73.50 119 ARG A C 1
ATOM 992 O O . ARG A 1 119 ? -7.707 -7.714 10.055 1.00 73.50 119 ARG A O 1
ATOM 999 N N . TYR A 1 120 ? -8.553 -5.674 10.487 1.00 70.62 120 TYR A N 1
ATOM 1000 C CA . TYR A 1 120 ? -7.627 -4.939 9.635 1.00 70.62 120 TYR A CA 1
ATOM 1001 C C . TYR A 1 120 ? -6.176 -5.054 10.124 1.00 70.62 120 TYR A C 1
ATOM 1003 O O . TYR A 1 120 ? -5.288 -5.359 9.337 1.00 70.62 120 TYR A O 1
ATOM 1011 N N . LEU A 1 121 ? -5.937 -4.929 11.435 1.00 66.06 121 LEU A N 1
ATOM 1012 C CA . LEU A 1 121 ? -4.613 -5.151 12.035 1.00 66.06 121 LEU A CA 1
ATOM 1013 C C . LEU A 1 121 ? -4.070 -6.560 11.777 1.00 66.06 121 LEU A C 1
ATOM 1015 O O . LEU A 1 121 ? -2.900 -6.726 11.434 1.00 66.06 121 LEU A O 1
ATOM 1019 N N . ILE A 1 122 ? -4.913 -7.581 11.919 1.00 67.19 122 ILE A N 1
ATOM 1020 C CA . ILE A 1 122 ? -4.516 -8.968 11.649 1.00 67.19 122 ILE A CA 1
ATOM 1021 C C . ILE A 1 122 ? -4.203 -9.146 10.156 1.00 67.19 122 ILE A C 1
ATOM 1023 O O . ILE A 1 122 ? -3.162 -9.706 9.819 1.00 67.19 122 ILE A O 1
ATOM 1027 N N . GLY A 1 123 ? -5.037 -8.593 9.268 1.00 62.59 123 GLY A N 1
ATOM 1028 C CA . GLY A 1 123 ? -4.799 -8.592 7.821 1.00 62.59 123 GLY A CA 1
ATOM 1029 C C . GLY A 1 123 ? -3.482 -7.914 7.435 1.00 62.59 123 GLY A C 1
ATOM 1030 O O . GLY A 1 123 ? -2.722 -8.464 6.641 1.00 62.59 123 GLY A O 1
ATOM 1031 N N . THR A 1 124 ? -3.138 -6.791 8.080 1.00 63.53 124 THR A N 1
ATOM 1032 C CA . THR A 1 124 ? -1.854 -6.100 7.853 1.00 63.53 124 THR A CA 1
ATOM 1033 C C . THR A 1 124 ? -0.633 -6.920 8.270 1.00 63.53 124 THR A C 1
ATOM 1035 O O . THR A 1 124 ? 0.468 -6.698 7.768 1.00 63.53 124 THR A O 1
ATOM 1038 N N . LYS A 1 125 ? -0.801 -7.903 9.164 1.00 63.78 125 LYS A N 1
ATOM 1039 C CA . LYS A 1 125 ? 0.272 -8.830 9.541 1.00 63.78 125 LYS A CA 1
ATOM 1040 C C . LYS A 1 125 ? 0.558 -9.826 8.414 1.00 63.78 125 LYS A C 1
ATOM 1042 O O . LYS A 1 125 ? 1.728 -10.080 8.141 1.00 63.78 125 LYS A O 1
ATOM 1047 N N . LEU A 1 126 ? -0.476 -10.325 7.731 1.00 60.16 126 LEU A N 1
ATOM 1048 C CA . LEU A 1 126 ? -0.329 -11.236 6.589 1.00 60.16 126 LEU A CA 1
ATOM 1049 C C . LEU A 1 126 ? 0.214 -10.515 5.347 1.00 60.16 126 LEU A C 1
ATOM 1051 O O . LEU A 1 126 ? 1.158 -10.992 4.721 1.00 60.16 126 LEU A O 1
ATOM 1055 N N . SER A 1 127 ? -0.306 -9.322 5.036 1.00 65.19 127 SER A N 1
ATOM 1056 C CA . SER A 1 127 ? 0.175 -8.535 3.889 1.00 65.19 127 SER A CA 1
ATOM 1057 C C . SER A 1 127 ? 1.615 -8.030 4.055 1.00 65.19 127 SER A C 1
ATOM 1059 O O . SER A 1 127 ? 2.267 -7.679 3.073 1.00 65.19 127 SER A O 1
ATOM 1061 N N . SER A 1 128 ? 2.163 -8.062 5.276 1.00 65.38 128 SER A N 1
ATOM 1062 C CA . SER A 1 128 ? 3.552 -7.676 5.556 1.00 65.38 128 SER A CA 1
ATOM 1063 C C . SER A 1 128 ? 4.618 -8.621 4.981 1.00 65.38 128 SER A C 1
ATOM 1065 O O . SER A 1 128 ? 5.804 -8.275 5.005 1.00 65.38 128 SER A O 1
ATOM 1067 N N . LEU A 1 129 ? 4.233 -9.805 4.494 1.00 71.62 129 LEU A N 1
ATOM 1068 C CA . LEU A 1 129 ? 5.128 -10.700 3.751 1.00 71.62 129 LEU A CA 1
ATOM 1069 C C . LEU A 1 129 ? 5.270 -10.263 2.290 1.00 71.62 129 LEU A C 1
ATOM 1071 O O . LEU A 1 129 ? 6.371 -10.282 1.757 1.00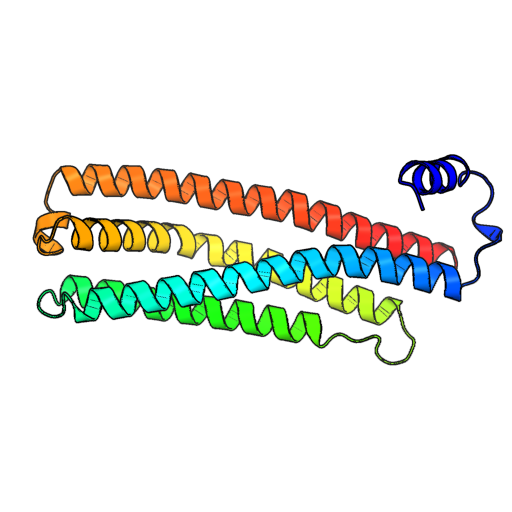 71.62 129 LEU A O 1
ATOM 1075 N N . ILE A 1 130 ? 4.181 -9.786 1.687 1.00 78.38 130 ILE A N 1
ATOM 1076 C CA . ILE A 1 130 ? 4.125 -9.377 0.277 1.00 78.38 130 ILE A CA 1
ATOM 1077 C C . ILE A 1 130 ? 4.733 -7.978 0.078 1.00 78.38 130 ILE A C 1
ATOM 1079 O O . ILE A 1 130 ? 5.229 -7.662 -0.998 1.00 78.38 130 ILE A O 1
ATOM 1083 N N . ILE A 1 131 ? 4.761 -7.144 1.124 1.00 78.44 131 ILE A N 1
ATOM 1084 C CA . ILE A 1 131 ? 5.235 -5.756 1.016 1.00 78.44 131 ILE A CA 1
ATOM 1085 C C . ILE A 1 131 ? 6.718 -5.638 0.640 1.00 78.44 131 ILE A C 1
ATOM 1087 O O . ILE A 1 131 ? 7.093 -4.691 -0.038 1.00 78.44 131 ILE A O 1
ATOM 1091 N N . ILE A 1 132 ? 7.561 -6.585 1.067 1.00 79.38 132 ILE A N 1
ATOM 1092 C CA . ILE A 1 132 ? 9.002 -6.555 0.780 1.00 79.38 132 ILE A CA 1
ATOM 1093 C C . ILE A 1 132 ? 9.264 -6.802 -0.712 1.00 79.38 132 ILE A C 1
ATOM 1095 O O . ILE A 1 132 ? 9.816 -5.904 -1.347 1.00 79.38 132 ILE A O 1
ATOM 1099 N N . PRO A 1 133 ? 8.845 -7.942 -1.303 1.00 82.75 133 PRO A N 1
ATOM 1100 C CA . PRO A 1 133 ? 9.052 -8.170 -2.731 1.00 82.75 133 PRO A CA 1
ATOM 1101 C C . PRO A 1 133 ? 8.344 -7.113 -3.586 1.00 82.75 133 PRO A C 1
ATOM 1103 O O . PRO A 1 133 ? 8.890 -6.695 -4.599 1.00 82.75 133 PRO A O 1
ATOM 1106 N N . PHE A 1 134 ? 7.187 -6.605 -3.150 1.00 86.38 134 PHE A N 1
ATOM 1107 C CA . PHE A 1 134 ? 6.491 -5.522 -3.845 1.00 86.38 134 PHE A CA 1
ATOM 1108 C C . PHE A 1 134 ? 7.315 -4.228 -3.918 1.00 86.38 134 PHE A C 1
ATOM 1110 O O . PHE A 1 134 ? 7.456 -3.655 -4.993 1.00 86.38 134 PHE A O 1
ATOM 1117 N N . VAL A 1 135 ? 7.878 -3.766 -2.794 1.00 84.06 135 VAL A N 1
ATOM 1118 C CA . VAL A 1 135 ? 8.689 -2.535 -2.769 1.00 84.06 135 VAL A CA 1
ATOM 1119 C C . VAL A 1 135 ? 9.972 -2.708 -3.578 1.00 84.06 135 VAL A C 1
ATOM 1121 O O . VAL A 1 135 ? 10.357 -1.785 -4.287 1.00 84.06 135 VAL A O 1
ATOM 1124 N N . ILE A 1 136 ? 10.605 -3.881 -3.513 1.00 83.50 136 ILE A N 1
ATOM 1125 C CA . ILE A 1 136 ? 11.803 -4.179 -4.306 1.00 83.50 136 ILE A CA 1
ATOM 1126 C C . ILE A 1 136 ? 11.484 -4.095 -5.803 1.00 83.50 136 ILE A C 1
ATOM 1128 O O . ILE A 1 136 ? 12.134 -3.339 -6.518 1.00 83.50 136 ILE A O 1
ATOM 1132 N N . LEU A 1 137 ? 10.444 -4.795 -6.268 1.00 87.06 137 LEU A N 1
ATOM 1133 C CA . LEU A 1 137 ? 10.027 -4.759 -7.673 1.00 87.06 137 LEU A CA 1
ATOM 1134 C C . LEU A 1 137 ? 9.642 -3.347 -8.128 1.00 87.06 137 LEU A C 1
ATOM 1136 O O . LEU A 1 137 ? 9.972 -2.952 -9.243 1.00 87.06 137 LEU A O 1
ATOM 1140 N N . LEU A 1 138 ? 8.990 -2.568 -7.262 1.00 89.06 138 LEU A N 1
ATOM 1141 C CA . LEU A 1 138 ? 8.651 -1.179 -7.553 1.00 89.06 138 LEU A CA 1
ATOM 1142 C C . LEU A 1 138 ? 9.898 -0.300 -7.715 1.00 89.06 138 LEU A C 1
ATOM 1144 O O . LEU A 1 138 ? 9.946 0.515 -8.628 1.00 89.06 138 LEU A O 1
ATOM 1148 N N . MET A 1 139 ? 10.907 -0.462 -6.856 1.00 85.12 139 MET A N 1
ATOM 1149 C CA . MET A 1 139 ? 12.162 0.293 -6.964 1.00 85.12 139 MET A CA 1
ATOM 1150 C C . MET A 1 139 ? 12.923 -0.061 -8.242 1.00 85.12 139 MET A C 1
ATOM 1152 O O . MET A 1 139 ? 13.415 0.841 -8.911 1.00 85.12 139 MET A O 1
ATOM 1156 N N . ILE A 1 140 ? 12.958 -1.344 -8.617 1.00 84.19 140 ILE A N 1
ATOM 1157 C CA . ILE A 1 140 ? 13.551 -1.781 -9.889 1.00 84.19 140 ILE A CA 1
ATOM 1158 C C . ILE A 1 140 ? 12.791 -1.164 -11.063 1.00 84.19 140 ILE A C 1
ATOM 1160 O O . ILE A 1 140 ? 13.417 -0.602 -11.950 1.00 84.19 140 ILE A O 1
ATOM 1164 N N . SER A 1 141 ? 11.455 -1.212 -11.052 1.00 88.38 141 SER A N 1
ATOM 1165 C CA . SER A 1 141 ? 10.623 -0.585 -12.087 1.00 88.38 141 SER A CA 1
ATOM 1166 C C . SER A 1 141 ? 10.926 0.914 -12.226 1.00 88.38 141 SER A C 1
ATOM 1168 O O . SER A 1 141 ? 11.162 1.409 -13.327 1.00 88.38 141 SER A O 1
ATOM 1170 N N . ILE A 1 142 ? 11.026 1.634 -11.107 1.00 88.31 142 ILE A N 1
ATOM 1171 C CA . ILE A 1 142 ? 11.394 3.053 -11.111 1.00 88.31 142 ILE A CA 1
ATOM 1172 C C . ILE A 1 142 ? 12.790 3.263 -11.700 1.00 88.31 142 ILE A C 1
ATOM 1174 O O . ILE A 1 142 ? 12.953 4.108 -12.578 1.00 88.31 142 ILE A O 1
ATOM 1178 N N . TYR A 1 143 ? 13.780 2.495 -11.249 1.00 85.75 143 TYR A N 1
ATOM 1179 C CA . TYR A 1 143 ? 15.160 2.628 -11.704 1.00 85.75 143 TYR A CA 1
ATOM 1180 C C . TYR A 1 143 ? 15.299 2.339 -13.203 1.00 85.75 143 TYR A C 1
ATOM 1182 O O . TYR A 1 143 ? 15.782 3.191 -13.941 1.00 85.75 143 TYR A O 1
ATOM 1190 N N . VAL A 1 144 ? 14.760 1.208 -13.669 1.00 86.19 144 VAL A N 1
ATOM 1191 C CA . VAL A 1 144 ? 14.727 0.824 -15.088 1.00 86.19 144 VAL A CA 1
ATOM 1192 C C . VAL A 1 144 ? 14.090 1.933 -15.926 1.00 86.19 144 VAL A C 1
ATOM 1194 O O . VAL A 1 144 ? 14.625 2.315 -16.964 1.00 86.19 144 VAL A O 1
ATOM 1197 N N . PHE A 1 145 ? 12.973 2.511 -15.476 1.00 87.44 145 PHE A N 1
ATOM 1198 C CA . PHE A 1 145 ? 12.315 3.592 -16.206 1.00 87.44 145 PHE A CA 1
ATOM 1199 C C . PHE A 1 145 ? 13.195 4.845 -16.362 1.00 87.44 145 PHE A C 1
ATOM 1201 O O . PHE A 1 145 ? 13.205 5.441 -17.439 1.00 87.44 145 PHE A O 1
ATOM 1208 N N . PHE A 1 146 ? 13.935 5.241 -15.322 1.00 86.31 146 PHE A N 1
ATOM 1209 C CA . PHE A 1 146 ? 14.792 6.432 -15.364 1.00 86.31 146 PHE A CA 1
ATOM 1210 C C . PHE A 1 146 ? 16.117 6.209 -16.095 1.00 86.31 146 PHE A C 1
ATOM 1212 O O . PHE A 1 146 ? 16.556 7.113 -16.805 1.00 86.31 146 PHE A O 1
ATOM 1219 N N . GLU A 1 147 ? 16.705 5.019 -15.977 1.00 84.50 147 GLU A N 1
ATOM 1220 C CA . GLU A 1 147 ? 17.965 4.668 -16.641 1.00 84.50 147 GLU A CA 1
ATOM 1221 C C . GLU A 1 147 ? 17.790 4.488 -18.158 1.00 84.50 147 GLU A C 1
ATOM 1223 O O . GLU A 1 147 ? 18.749 4.561 -18.916 1.00 84.50 147 GLU A O 1
ATOM 1228 N N . LYS A 1 148 ? 16.544 4.296 -18.625 1.00 82.94 148 LYS A N 1
ATOM 1229 C CA . LYS A 1 148 ? 16.187 4.058 -20.040 1.00 82.94 148 LYS A CA 1
ATOM 1230 C C . LYS A 1 148 ? 16.875 2.835 -20.659 1.00 82.94 148 LYS A C 1
ATOM 1232 O O . LYS A 1 148 ? 16.906 2.699 -21.878 1.00 82.94 148 LYS A O 1
ATOM 1237 N N . GLU A 1 149 ? 17.364 1.927 -19.826 1.00 83.69 149 GLU A N 1
ATOM 1238 C CA . GLU A 1 149 ? 17.950 0.659 -20.247 1.00 83.69 149 GLU A CA 1
ATOM 1239 C C . GLU A 1 149 ? 16.957 -0.497 -20.140 1.00 83.69 149 GLU A C 1
ATOM 1241 O O . GLU A 1 149 ? 16.001 -0.440 -19.364 1.00 83.69 149 GLU A O 1
ATOM 1246 N N . ASP A 1 150 ? 17.163 -1.553 -20.929 1.00 86.44 150 ASP A N 1
ATOM 1247 C CA . ASP A 1 150 ? 16.352 -2.773 -20.867 1.00 86.44 150 ASP A CA 1
ATOM 1248 C C . ASP A 1 150 ? 16.442 -3.411 -19.479 1.00 86.44 150 ASP A C 1
ATOM 1250 O O . ASP A 1 150 ? 17.526 -3.550 -18.910 1.00 86.44 150 ASP A O 1
ATOM 1254 N N . MET A 1 151 ? 15.316 -3.889 -18.958 1.00 83.81 151 MET A N 1
ATOM 1255 C CA . MET A 1 151 ? 15.214 -4.451 -17.617 1.00 83.81 151 MET A CA 1
ATOM 1256 C C . MET A 1 151 ? 16.212 -5.586 -17.372 1.00 83.81 151 MET A C 1
ATOM 1258 O O . MET A 1 151 ? 16.787 -5.668 -16.291 1.00 83.81 151 MET A O 1
ATOM 1262 N N . ILE A 1 152 ? 16.449 -6.449 -18.365 1.00 84.62 152 ILE A N 1
ATOM 1263 C CA . ILE A 1 152 ? 17.434 -7.533 -18.238 1.00 84.62 152 ILE A CA 1
ATOM 1264 C C . ILE A 1 152 ? 18.851 -6.974 -18.101 1.00 84.62 152 ILE A C 1
ATOM 1266 O O . ILE A 1 152 ? 19.603 -7.468 -17.270 1.00 84.62 152 ILE A O 1
ATOM 1270 N N . LYS A 1 153 ? 19.214 -5.951 -18.884 1.00 82.94 153 LYS A N 1
ATOM 1271 C CA . LYS A 1 153 ? 20.547 -5.337 -18.800 1.00 82.94 153 LYS A CA 1
ATOM 1272 C C . LYS A 1 153 ? 20.747 -4.703 -17.438 1.00 82.94 153 LYS A C 1
ATOM 1274 O O . LYS A 1 153 ? 21.727 -5.015 -16.774 1.00 82.94 153 LYS A O 1
ATOM 1279 N N . VAL A 1 154 ? 19.755 -3.935 -16.989 1.00 80.75 154 VAL A N 1
ATOM 1280 C CA . VAL A 1 154 ? 19.753 -3.326 -15.661 1.00 80.75 154 VAL A CA 1
ATOM 1281 C C . VAL A 1 154 ? 19.940 -4.388 -14.586 1.00 80.75 154 VAL A C 1
ATOM 1283 O O . VAL A 1 154 ? 20.795 -4.224 -13.741 1.00 80.75 154 VAL A O 1
ATOM 1286 N N . LEU A 1 155 ? 19.224 -5.513 -14.628 1.00 81.19 155 LEU A N 1
ATOM 1287 C CA . LEU A 1 155 ? 19.333 -6.561 -13.604 1.00 81.19 155 LEU A CA 1
ATOM 1288 C C . LEU A 1 155 ? 20.694 -7.277 -13.548 1.00 81.19 155 LEU A C 1
ATOM 1290 O O . LEU A 1 155 ? 20.969 -7.952 -12.556 1.00 81.19 155 LEU A O 1
ATOM 1294 N N . VAL A 1 156 ? 21.511 -7.166 -14.596 1.00 82.44 156 VAL A N 1
ATOM 1295 C CA . VAL A 1 156 ? 22.825 -7.818 -14.698 1.00 82.44 156 VAL A CA 1
ATOM 1296 C C . VAL A 1 156 ? 23.965 -6.867 -14.305 1.00 82.44 156 VAL A C 1
ATOM 1298 O O . VAL A 1 156 ? 25.087 -7.327 -14.106 1.00 82.44 156 VAL A O 1
ATOM 1301 N N . THR A 1 157 ? 23.707 -5.564 -14.142 1.00 79.62 157 THR A N 1
ATOM 1302 C CA . THR A 1 157 ? 24.733 -4.612 -13.700 1.00 79.62 157 THR A CA 1
ATOM 1303 C C . THR A 1 157 ? 24.974 -4.674 -12.192 1.00 79.62 157 THR A C 1
ATOM 1305 O O . THR A 1 157 ? 24.078 -4.964 -11.393 1.00 79.62 157 THR A O 1
ATOM 1308 N N . ASP A 1 158 ? 26.196 -4.327 -11.781 1.00 75.75 158 ASP A N 1
ATOM 1309 C CA . ASP A 1 158 ? 26.556 -4.195 -10.364 1.00 75.75 158 ASP A CA 1
ATOM 1310 C C . ASP A 1 158 ? 25.685 -3.140 -9.652 1.00 75.75 158 ASP A C 1
ATOM 1312 O O . ASP A 1 158 ? 25.346 -3.284 -8.473 1.00 75.75 158 ASP A O 1
ATOM 1316 N N . ASP A 1 159 ? 25.234 -2.120 -10.387 1.00 72.94 159 ASP A N 1
ATOM 1317 C CA . ASP A 1 159 ? 24.336 -1.078 -9.887 1.00 72.94 159 ASP A CA 1
ATOM 1318 C C . ASP A 1 159 ? 22.944 -1.617 -9.525 1.00 72.94 159 ASP A C 1
ATOM 1320 O O . ASP A 1 159 ? 22.355 -1.180 -8.531 1.00 72.94 159 ASP A O 1
ATOM 1324 N N . ALA A 1 160 ? 22.426 -2.629 -10.234 1.00 70.19 160 ALA A N 1
ATOM 1325 C CA . ALA A 1 160 ? 21.191 -3.300 -9.822 1.00 70.19 160 ALA A CA 1
ATOM 1326 C C . ALA A 1 160 ? 21.342 -4.056 -8.508 1.00 70.19 160 ALA A C 1
ATOM 1328 O O . ALA A 1 160 ? 20.398 -4.079 -7.716 1.00 70.19 160 ALA A O 1
ATOM 1329 N N . ILE A 1 161 ? 22.502 -4.658 -8.243 1.00 74.00 161 ILE A N 1
ATOM 1330 C CA . ILE A 1 161 ? 22.752 -5.356 -6.977 1.00 74.00 161 ILE A CA 1
ATOM 1331 C C . ILE A 1 161 ? 22.694 -4.349 -5.825 1.00 74.00 161 ILE A C 1
ATOM 1333 O O . ILE A 1 161 ? 21.999 -4.581 -4.829 1.00 74.00 161 ILE A O 1
ATOM 1337 N N . TRP A 1 162 ? 23.333 -3.189 -5.981 1.00 74.06 162 TRP A N 1
ATOM 1338 C CA . TRP A 1 162 ? 23.240 -2.103 -5.005 1.00 74.06 162 TRP A CA 1
ATOM 1339 C C . TRP A 1 162 ? 21.821 -1.541 -4.883 1.00 74.06 162 TRP A C 1
ATOM 1341 O O . TRP A 1 162 ? 21.348 -1.317 -3.765 1.00 74.06 162 TRP A O 1
ATOM 1351 N N . GLY A 1 163 ? 21.100 -1.397 -5.997 1.00 70.44 163 GLY A N 1
ATOM 1352 C CA . GLY A 1 163 ? 19.695 -0.988 -6.025 1.00 70.44 163 GLY A CA 1
ATOM 1353 C C . GLY A 1 163 ? 18.767 -1.967 -5.297 1.00 70.44 163 GLY A C 1
ATOM 1354 O O . GLY A 1 163 ? 17.887 -1.546 -4.545 1.00 70.44 163 GLY A O 1
ATOM 1355 N N . LEU A 1 164 ? 18.997 -3.275 -5.438 1.00 74.38 164 LEU A N 1
ATOM 1356 C CA . LEU A 1 164 ? 18.273 -4.338 -4.736 1.00 74.38 164 LEU A CA 1
ATOM 1357 C C . LEU A 1 164 ? 18.550 -4.317 -3.232 1.00 74.38 164 LEU A C 1
ATOM 1359 O O . LEU A 1 164 ? 17.615 -4.413 -2.432 1.00 74.38 164 LEU A O 1
ATOM 1363 N N . ILE A 1 165 ? 19.815 -4.162 -2.836 1.00 76.12 165 ILE A N 1
ATOM 1364 C CA . ILE A 1 165 ? 20.219 -4.072 -1.428 1.00 76.12 165 ILE A CA 1
ATOM 1365 C C . ILE A 1 165 ? 19.598 -2.827 -0.790 1.00 76.12 165 ILE A C 1
ATOM 1367 O O . ILE A 1 165 ? 18.952 -2.921 0.259 1.00 76.12 165 ILE A O 1
ATOM 1371 N N . PHE A 1 166 ? 19.726 -1.669 -1.438 1.00 76.44 166 PHE A N 1
ATOM 1372 C CA . PHE A 1 166 ? 19.174 -0.416 -0.938 1.00 76.44 166 PHE A CA 1
ATOM 1373 C C . PHE A 1 166 ? 17.642 -0.453 -0.892 1.00 76.44 166 PHE A C 1
ATOM 1375 O O . PHE A 1 166 ? 17.044 -0.134 0.138 1.00 76.44 166 PHE A O 1
ATOM 1382 N N . GLY A 1 167 ? 16.996 -0.933 -1.958 1.00 72.69 167 GLY A N 1
ATOM 1383 C CA . GLY A 1 167 ? 15.550 -1.136 -2.021 1.00 72.69 167 GLY A CA 1
ATOM 1384 C C . GLY A 1 167 ? 15.047 -2.095 -0.940 1.00 72.69 167 GLY A C 1
ATOM 1385 O O . GLY A 1 167 ? 14.030 -1.825 -0.299 1.00 72.69 167 GLY A O 1
ATOM 1386 N N . GLY A 1 168 ? 15.790 -3.168 -0.660 1.00 75.62 168 GLY A N 1
ATOM 1387 C CA . GLY A 1 168 ? 15.514 -4.102 0.431 1.00 75.62 168 GLY A CA 1
ATOM 1388 C C . GLY A 1 168 ? 15.599 -3.445 1.811 1.00 75.62 168 GLY A C 1
ATOM 1389 O O . GLY A 1 168 ? 14.684 -3.600 2.624 1.00 75.62 168 GLY A O 1
ATOM 1390 N N . ILE A 1 169 ? 16.644 -2.655 2.071 1.00 82.19 169 ILE A N 1
ATOM 1391 C CA . ILE A 1 169 ? 16.802 -1.898 3.325 1.00 82.19 169 ILE A CA 1
ATOM 1392 C C . ILE A 1 169 ? 15.651 -0.900 3.494 1.00 82.19 169 ILE A C 1
ATOM 1394 O O . ILE A 1 169 ? 15.006 -0.870 4.546 1.00 82.19 169 ILE A O 1
ATOM 1398 N N . VAL A 1 170 ? 15.331 -0.133 2.450 1.00 78.75 170 VAL A N 1
ATOM 1399 C CA . VAL A 1 170 ? 14.203 0.808 2.446 1.00 78.75 170 VAL A CA 1
ATOM 1400 C C . VAL A 1 170 ? 12.886 0.072 2.701 1.00 78.75 170 VAL A C 1
ATOM 1402 O O . VAL A 1 170 ? 12.100 0.504 3.545 1.00 78.75 170 VAL A O 1
ATOM 1405 N N . ALA A 1 171 ? 12.657 -1.080 2.067 1.00 77.25 171 ALA A N 1
ATOM 1406 C CA . ALA A 1 171 ? 11.468 -1.900 2.289 1.00 77.25 171 ALA A CA 1
ATOM 1407 C C . ALA A 1 171 ? 11.354 -2.378 3.746 1.00 77.25 171 ALA A C 1
ATOM 1409 O O . ALA A 1 171 ? 10.266 -2.335 4.329 1.00 77.25 171 ALA A O 1
ATOM 1410 N N . ILE A 1 172 ? 12.465 -2.789 4.367 1.00 79.56 172 ILE A N 1
ATOM 1411 C CA . ILE A 1 172 ? 12.516 -3.186 5.781 1.00 79.56 172 ILE A CA 1
ATOM 1412 C C . ILE A 1 172 ? 12.190 -1.996 6.689 1.00 79.56 172 ILE A C 1
ATOM 1414 O O . ILE A 1 172 ? 11.380 -2.141 7.610 1.00 79.56 172 ILE A O 1
ATOM 1418 N N . ILE A 1 173 ? 12.756 -0.818 6.416 1.00 82.31 173 ILE A N 1
ATOM 1419 C CA . ILE A 1 173 ? 12.494 0.411 7.179 1.00 82.31 173 ILE A CA 1
ATOM 1420 C C . ILE A 1 173 ? 11.025 0.816 7.052 1.00 82.31 173 ILE A C 1
ATOM 1422 O O . ILE A 1 173 ? 10.371 1.050 8.070 1.00 82.31 173 ILE A O 1
ATOM 1426 N N . ILE A 1 174 ? 10.477 0.848 5.834 1.00 74.94 174 ILE A N 1
ATOM 1427 C CA . ILE A 1 174 ? 9.066 1.166 5.580 1.00 74.94 174 ILE A CA 1
ATOM 1428 C C . ILE A 1 174 ? 8.173 0.163 6.308 1.00 74.94 174 ILE A C 1
ATOM 1430 O O . ILE A 1 174 ? 7.271 0.564 7.044 1.00 74.94 174 ILE A O 1
ATOM 1434 N N . LYS A 1 175 ? 8.446 -1.140 6.183 1.00 75.38 175 LYS A N 1
ATOM 1435 C CA . LYS A 1 175 ? 7.705 -2.195 6.886 1.00 75.38 175 LYS A CA 1
ATOM 1436 C C . LYS A 1 175 ? 7.746 -1.996 8.398 1.00 75.38 175 LYS A C 1
ATOM 1438 O O . LYS A 1 175 ? 6.704 -2.076 9.055 1.00 75.38 175 LYS A O 1
ATOM 1443 N N . TRP A 1 176 ? 8.923 -1.742 8.964 1.00 78.94 176 TRP A N 1
ATOM 1444 C CA . TRP A 1 176 ? 9.087 -1.509 10.395 1.00 78.94 176 TRP A CA 1
ATOM 1445 C C . TRP A 1 176 ? 8.346 -0.251 10.847 1.00 78.94 176 TRP A C 1
ATOM 1447 O O . TRP A 1 176 ? 7.619 -0.298 11.840 1.00 78.94 176 TRP A O 1
ATOM 1457 N N . TRP A 1 177 ? 8.460 0.848 10.102 1.00 78.25 177 TRP A N 1
ATOM 1458 C CA . TRP A 1 177 ? 7.801 2.113 10.407 1.00 78.25 177 TRP A CA 1
ATOM 1459 C C . TRP A 1 177 ? 6.281 1.998 10.326 1.00 78.25 177 TRP A C 1
ATOM 1461 O O . TRP A 1 177 ? 5.599 2.379 11.279 1.00 78.25 177 TRP A O 1
ATOM 1471 N N . VAL A 1 178 ? 5.746 1.408 9.252 1.00 70.12 178 VAL A N 1
ATOM 1472 C CA . VAL A 1 178 ? 4.311 1.132 9.100 1.00 70.12 178 VAL A CA 1
ATOM 1473 C C . VAL A 1 178 ? 3.848 0.254 10.251 1.00 70.12 178 VAL A C 1
ATOM 14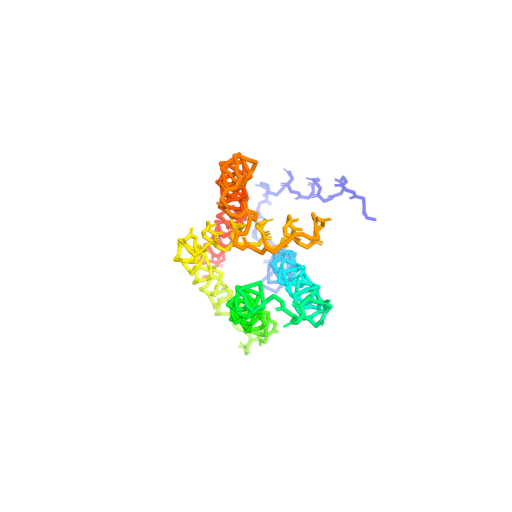75 O O . VAL A 1 178 ? 2.916 0.631 10.950 1.00 70.12 178 VAL A O 1
ATOM 1478 N N . ARG A 1 179 ? 4.530 -0.857 10.550 1.00 70.75 179 ARG A N 1
ATOM 1479 C CA . ARG A 1 179 ? 4.152 -1.739 11.662 1.00 70.75 179 ARG A CA 1
ATOM 1480 C C . ARG A 1 179 ? 4.193 -1.021 13.008 1.00 70.75 179 ARG A C 1
ATOM 1482 O O . ARG A 1 179 ? 3.254 -1.155 13.783 1.00 70.75 179 ARG A O 1
ATOM 1489 N N . LYS A 1 180 ? 5.240 -0.249 13.298 1.00 72.56 180 LYS A N 1
ATOM 1490 C CA . LYS A 1 180 ? 5.400 0.493 14.557 1.00 72.56 180 LYS A CA 1
ATOM 1491 C C . LYS A 1 180 ? 4.343 1.583 14.702 1.00 72.56 180 LYS A C 1
ATOM 1493 O O . LYS A 1 180 ? 3.747 1.716 15.770 1.00 72.56 180 LYS A O 1
ATOM 1498 N N . LYS A 1 181 ? 4.085 2.343 13.637 1.00 69.19 181 LYS A N 1
ATOM 1499 C CA . LYS A 1 181 ? 3.095 3.421 13.621 1.00 69.19 181 LYS A CA 1
ATOM 1500 C C . LYS A 1 181 ? 1.683 2.859 13.694 1.00 69.19 181 LYS A C 1
ATOM 1502 O O . LYS A 1 181 ? 0.924 3.313 14.539 1.00 69.19 181 LYS A O 1
ATOM 1507 N N . MET A 1 182 ? 1.369 1.823 12.918 1.00 66.25 182 MET A N 1
ATOM 1508 C CA . MET A 1 182 ? 0.108 1.083 13.000 1.00 66.25 182 MET A CA 1
ATOM 1509 C C . MET A 1 182 ? -0.089 0.519 14.402 1.00 66.25 182 MET A C 1
ATOM 1511 O O . MET A 1 182 ? -1.115 0.772 15.007 1.00 66.25 182 MET A O 1
ATOM 1515 N N . ARG A 1 183 ? 0.909 -0.153 14.978 1.00 67.44 183 ARG A N 1
ATOM 1516 C CA . ARG A 1 183 ? 0.820 -0.721 16.326 1.00 67.44 183 ARG A CA 1
ATOM 1517 C C . ARG A 1 183 ? 0.568 0.355 17.380 1.00 67.44 183 ARG A C 1
ATOM 1519 O O . ARG A 1 183 ? -0.444 0.304 18.063 1.00 67.44 183 ARG A O 1
ATOM 1526 N N . LYS A 1 184 ? 1.410 1.389 17.446 1.00 67.69 184 LYS A N 1
ATOM 1527 C CA . LYS A 1 184 ? 1.261 2.478 18.426 1.00 67.69 184 LYS A CA 1
ATOM 1528 C C . LYS A 1 184 ? -0.060 3.229 18.255 1.00 67.69 184 LYS A C 1
ATOM 1530 O O . LYS A 1 184 ? -0.696 3.586 19.240 1.00 67.69 184 LYS A O 1
ATOM 1535 N N . TYR A 1 185 ? -0.474 3.475 17.016 1.00 64.25 185 TYR A N 1
ATOM 1536 C CA . TYR A 1 185 ? -1.684 4.232 16.719 1.00 64.25 185 TYR A CA 1
ATOM 1537 C C . TYR A 1 185 ? -2.948 3.417 16.951 1.00 64.25 185 TYR A C 1
ATOM 1539 O O . TYR A 1 185 ? -3.894 3.900 17.566 1.00 64.25 185 TYR A O 1
ATOM 1547 N N . PHE A 1 186 ? -2.975 2.183 16.463 1.00 64.75 186 PHE A N 1
ATOM 1548 C CA . PHE A 1 186 ? -4.137 1.328 16.571 1.00 64.75 186 PHE A CA 1
ATOM 1549 C C . PHE A 1 186 ? -4.266 0.732 17.967 1.00 64.75 186 PHE A C 1
ATOM 1551 O O . PHE A 1 186 ? -5.361 0.811 18.497 1.00 64.75 186 PHE A O 1
ATOM 1558 N N . GLU A 1 187 ? -3.208 0.192 18.585 1.00 67.19 187 GLU A N 1
ATOM 1559 C CA . GLU A 1 187 ? -3.299 -0.363 19.946 1.00 67.19 187 GLU A CA 1
ATOM 1560 C C . GLU A 1 187 ? -3.693 0.735 20.936 1.00 67.19 187 GLU A C 1
ATOM 1562 O O . GLU A 1 187 ? -4.657 0.559 21.665 1.00 67.19 187 GLU A O 1
ATOM 1567 N N . SER A 1 188 ? -3.074 1.922 20.889 1.00 64.06 188 SER A N 1
ATOM 1568 C CA . SER A 1 188 ? -3.447 3.019 21.796 1.00 64.06 188 SER A CA 1
ATOM 1569 C C . SER A 1 188 ? -4.896 3.482 21.605 1.00 64.06 188 SER A C 1
ATOM 1571 O O . SER A 1 188 ? -5.612 3.707 22.581 1.00 64.06 188 SER A O 1
ATOM 1573 N N . ASN A 1 189 ? -5.363 3.607 20.360 1.00 63.72 189 ASN A N 1
ATOM 1574 C CA . ASN A 1 189 ? -6.745 4.006 20.093 1.00 63.72 189 ASN A CA 1
ATOM 1575 C C . ASN A 1 189 ? -7.748 2.887 20.405 1.00 63.72 189 ASN A C 1
ATOM 1577 O O . ASN A 1 189 ? -8.867 3.179 20.820 1.00 63.72 189 ASN A O 1
ATOM 1581 N N . LEU A 1 190 ? -7.356 1.627 20.223 1.00 64.50 190 LEU A N 1
ATOM 1582 C CA . LEU A 1 190 ? -8.167 0.455 20.516 1.00 64.50 190 LEU A CA 1
ATOM 1583 C C . LEU A 1 190 ? -8.296 0.238 22.024 1.00 64.50 190 LEU A C 1
ATOM 1585 O O . LEU A 1 190 ? -9.414 0.106 22.498 1.00 64.50 190 LEU A O 1
ATOM 1589 N N . THR A 1 191 ? -7.202 0.324 22.780 1.00 68.12 191 THR A N 1
ATOM 1590 C CA . THR A 1 191 ? -7.220 0.297 24.248 1.00 68.12 191 THR A CA 1
ATOM 1591 C C . THR A 1 191 ? -8.046 1.451 24.806 1.00 68.12 191 THR A C 1
ATOM 1593 O O . THR A 1 191 ? -8.831 1.249 25.720 1.00 68.12 191 THR A O 1
ATOM 1596 N N . ARG A 1 192 ? -7.968 2.654 24.217 1.00 64.81 192 ARG A N 1
ATOM 1597 C CA . ARG A 1 192 ? -8.865 3.765 24.587 1.00 64.81 192 ARG A CA 1
ATOM 1598 C C . ARG A 1 192 ? -10.334 3.439 24.317 1.00 64.81 192 ARG A C 1
ATOM 1600 O O . ARG A 1 192 ? -11.178 3.727 25.151 1.00 64.81 192 ARG A O 1
ATOM 1607 N N . LEU A 1 193 ? -10.650 2.841 23.169 1.00 63.81 193 LEU A N 1
ATOM 1608 C CA . LEU A 1 193 ? -12.011 2.407 22.834 1.00 63.81 193 LEU A CA 1
ATOM 1609 C C . LEU A 1 193 ? -12.521 1.294 23.764 1.00 63.81 193 LEU A C 1
ATOM 1611 O O . LEU A 1 193 ? -13.696 1.308 24.116 1.00 63.81 193 LEU A O 1
ATOM 1615 N N . GLU A 1 194 ? -11.660 0.356 24.159 1.00 67.62 194 GLU A N 1
ATOM 1616 C CA . GLU A 1 194 ? -11.975 -0.739 25.085 1.00 67.62 194 GLU A CA 1
ATOM 1617 C C . GLU A 1 194 ? -12.145 -0.247 26.525 1.00 67.62 194 GLU A C 1
ATOM 1619 O O . GLU A 1 194 ? -13.102 -0.645 27.182 1.00 67.62 194 GLU A O 1
ATOM 1624 N N . ASN A 1 195 ? -11.284 0.659 26.994 1.00 66.62 195 ASN A N 1
ATOM 1625 C CA . ASN A 1 195 ? -11.399 1.262 28.323 1.00 66.62 195 ASN A CA 1
ATOM 1626 C C . ASN A 1 195 ? -12.676 2.093 28.439 1.00 66.62 195 ASN A C 1
ATOM 1628 O O . ASN A 1 195 ? -13.449 1.886 29.367 1.00 66.62 195 ASN A O 1
ATOM 1632 N N . ASN A 1 196 ? -12.967 2.940 27.447 1.00 62.84 196 ASN A N 1
ATOM 1633 C CA . ASN A 1 196 ? -14.209 3.705 27.467 1.00 62.84 196 ASN A CA 1
ATOM 1634 C C . ASN A 1 196 ? -15.450 2.776 27.384 1.00 62.84 196 ASN A C 1
ATOM 1636 O O . ASN A 1 196 ? -16.521 3.134 27.861 1.00 62.84 196 ASN A O 1
ATOM 1640 N N . LEU A 1 197 ? -15.351 1.605 26.731 1.00 64.50 197 LEU A N 1
ATOM 1641 C CA . LEU A 1 197 ? -16.441 0.618 26.706 1.00 64.50 197 LEU A CA 1
ATOM 1642 C C . LEU A 1 197 ? -16.659 0.003 28.096 1.00 64.50 197 LEU A C 1
ATOM 1644 O O . LEU A 1 197 ? -17.811 -0.161 28.483 1.00 64.50 197 LEU A O 1
ATOM 1648 N N . LYS A 1 198 ? -15.579 -0.322 28.821 1.00 65.44 198 LYS A N 1
ATOM 1649 C CA . LYS A 1 198 ? -15.638 -0.844 30.195 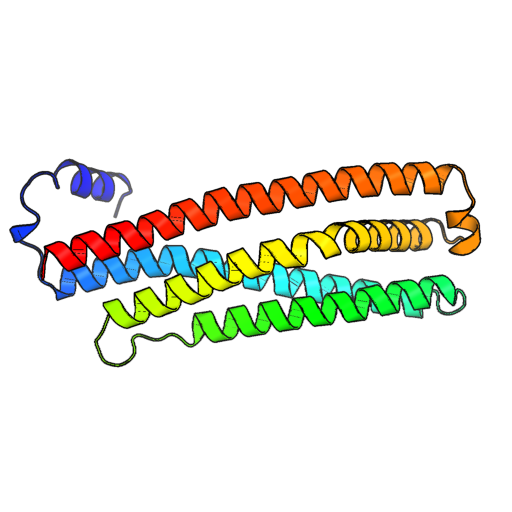1.00 65.44 198 LYS A CA 1
ATOM 1650 C C . LYS A 1 198 ? -16.259 0.161 31.160 1.00 65.44 198 LYS A C 1
ATOM 1652 O O . LYS A 1 198 ? -17.199 -0.202 31.845 1.00 65.44 198 LYS A O 1
ATOM 1657 N N . GLU A 1 199 ? -15.847 1.427 31.106 1.00 60.56 199 GLU A N 1
ATOM 1658 C CA . GLU A 1 199 ? -16.442 2.492 31.931 1.00 60.56 199 GLU A CA 1
ATOM 1659 C C . GLU A 1 199 ? -17.965 2.591 31.742 1.00 60.56 199 GLU A C 1
ATOM 1661 O O . GLU A 1 199 ? -18.702 2.758 32.703 1.00 60.56 199 GLU A O 1
ATOM 1666 N N . ILE A 1 200 ? -18.469 2.414 30.514 1.00 58.03 200 ILE A N 1
ATOM 1667 C CA . ILE A 1 200 ? -19.918 2.377 30.252 1.00 58.03 200 ILE A CA 1
ATOM 1668 C C . ILE A 1 200 ? -20.571 1.093 30.790 1.00 58.03 200 ILE A C 1
ATOM 1670 O O . ILE A 1 200 ? -21.744 1.124 31.145 1.00 58.03 200 ILE A O 1
ATOM 1674 N N . GLN A 1 201 ? -19.863 -0.040 30.810 1.00 57.53 201 GLN A N 1
ATOM 1675 C CA . GLN A 1 201 ? -20.385 -1.286 31.384 1.00 57.53 201 GLN A CA 1
ATOM 1676 C C . GLN A 1 201 ? -20.481 -1.232 32.906 1.00 57.53 201 GLN A C 1
ATOM 1678 O O . GLN A 1 201 ? -21.379 -1.858 33.445 1.00 57.53 201 GLN A O 1
ATOM 1683 N N . ASP A 1 202 ? -19.593 -0.488 33.559 1.00 53.03 202 ASP A N 1
ATOM 1684 C CA . ASP A 1 202 ? -19.591 -0.333 35.015 1.00 53.03 202 ASP A CA 1
ATOM 1685 C C . ASP A 1 202 ? -20.632 0.709 35.490 1.00 53.03 202 ASP A C 1
ATOM 1687 O O . ASP A 1 202 ? -20.967 0.760 36.669 1.00 53.03 202 ASP A O 1
ATOM 1691 N N . LEU A 1 203 ? -21.169 1.525 34.568 1.00 46.75 203 LEU A N 1
ATOM 1692 C CA . LEU A 1 203 ? -22.175 2.574 34.815 1.00 46.75 203 LEU A CA 1
ATOM 1693 C C . LEU A 1 203 ? -23.627 2.169 34.461 1.00 46.75 203 LEU A C 1
ATOM 1695 O O . LEU A 1 203 ? -24.543 2.978 34.635 1.00 46.75 203 LEU A O 1
ATOM 1699 N N . ILE A 1 204 ? -23.859 0.974 33.900 1.00 41.38 204 ILE A N 1
ATOM 1700 C CA . ILE A 1 204 ? -25.189 0.454 33.501 1.00 41.38 204 ILE A CA 1
ATOM 1701 C C . ILE A 1 204 ? -25.489 -0.820 34.272 1.00 41.38 204 ILE A C 1
ATOM 1703 O O . ILE A 1 204 ? -26.639 -0.908 34.752 1.00 41.38 204 ILE A O 1
#

pLDDT: mean 72.73, std 16.71, range [25.08, 96.88]

Foldseek 3Di:
DDPVVVVVVVVVVVPDPPPDDPVRLLVVLCVLVVVLLVVVLVVLVVLLVVLVVLLVVLVVLCVVPVVQVVLVVLSVVLNVVSVVVNVVSVVLNCQSVVLDPPPVPSLVSLVSNLVSLVVVLVVLVVCLVVQQVSQLSVQLSVVCSVVVDRSVVCCPDPVNVVSSVVSNVVSVVVSVCCNVCSCVSSVVSSVVSVVSSVVVVVVD

Secondary structure (DSSP, 8-state):
--HHHHHHHHHSTTS-GGG--HHHHHHHHHHHHHHHHHHHHHHHHHHHHHHHHHHHHHHHHHHHTTT-HHHHHHHHHHHHHHHHHHHHHHHHHHHHHH----TT-HHHHHHHHHHHHHHHHHHHHHHTTTHHHHHHHHHHHHHHHHHTS-HHHHHHSHHHHHHHHHHHHHHHHHHHHHHHHHHHHHHHHHHHHHHHHHHHHHT-

Sequence (204 aa):
MDKDEIKNTWQGASRSIEHFSKEEIGKLFNQKSRTIMRKFILWFIISIILSIGLLLYLVITSVLRFDDLNFVFVNLLLIILTIFFLTEYLKGYYKLNSIKIANGNLKKMIQQKIRLIKRYLIGTKLSSLIIIPFVILLMISIYVFFEKEDMIKVLVTDDAIWGLIFGGIVAIIIKWWVRKKMRKYFESNLTRLENNLKEIQDLI